Protein AF-A0A1R3GDC5-F1 (afdb_monomer_lite)

Sequence (227 aa):
MTPKPTPTNTLSTPSLVDPTSSLLVRHESLKRLISKAVPSPYRSVRDSEVPSEAALDDAFKTLYAFLSDTSLALKEKNLEPIYTAAHVWSFSPGITEDTAQFWHYFPQSFQDAISKLDRLSTALDQIEEQRGEFERCQKDIENENSKVFEVAIPTDEEFKVDSKISEVERKITDLQAELASLKAHRADLATKREQNTRERMDRLEVRTKELIARRPEIDEIDRQRQF

pLDDT: mean 81.12, std 17.43, range [34.75, 98.19]

Radius of gyration: 59.49 Å; chains: 1; bounding box: 125×60×158 Å

Organism: NCBI:txid93759

Secondary structure (DSSP, 8-state):
--PPPPP-----PPP---HHHHHHHHHHHHHHHHHTTPPS-----TTSPPPPHHHHHHHHHHHHHHHH-HHHHHHH---HHHHHHHHHHHT-TT--HHHHHHHHHHHHHHHHHHHHHHHHHHHHHHHHHHHHHHHHHHHHHHHHHHHHHHHHSPPHHHHHHHHHHHHHHHHHHHHHHHHHHHHHHHHHHHHHHHHHHHHHHHHHHHHHHHHHHHHHHHHHHHHHT--

Foldseek 3Di:
DDDDDDDDDDDDDDDDDDVVVVLVVLVVVLVVLLVVPDDDDDDPPLVDDQDDPVLLVQLCVQCVVCSVCVPVVVVVVDCPSNLSSLQNNLRHPPDDPSSSVCSPCVVVSVVVVVVVVVVVVVVVVVVVVVVVVVVVVVVVVVVVVVVCVVVPPDDPVNVVVVVVVVVVVVVVVVVVVVVVVVVVVVVVVVVVVVVVVVVVVVVVVVVVVVVVVCVVVVVVVVVVVVD

Structure (mmCIF, N/CA/C/O backbone):
data_AF-A0A1R3GDC5-F1
#
_entry.id   AF-A0A1R3GDC5-F1
#
loop_
_atom_site.group_PDB
_atom_site.id
_atom_site.type_symbol
_atom_site.label_atom_id
_atom_site.label_alt_id
_atom_site.label_comp_id
_atom_site.label_asym_id
_atom_site.label_entity_id
_atom_site.label_seq_id
_atom_site.pdbx_PDB_ins_code
_atom_site.Cartn_x
_atom_site.Cartn_y
_atom_site.Cartn_z
_atom_site.occupancy
_atom_site.B_iso_or_equiv
_atom_site.auth_seq_id
_atom_site.auth_comp_id
_atom_site.auth_asym_id
_atom_site.auth_atom_id
_atom_site.pdbx_PDB_model_num
ATOM 1 N N . MET A 1 1 ? 34.169 -46.292 4.414 1.00 42.34 1 MET A N 1
ATOM 2 C CA . MET A 1 1 ? 34.963 -45.090 4.083 1.00 42.34 1 MET A CA 1
ATOM 3 C C . MET A 1 1 ? 35.275 -45.131 2.598 1.00 42.34 1 MET A C 1
ATOM 5 O O . MET A 1 1 ? 36.108 -45.917 2.178 1.00 42.34 1 MET A O 1
ATOM 9 N N . THR A 1 2 ? 34.534 -44.371 1.803 1.00 41.94 2 THR A N 1
ATOM 10 C CA . THR A 1 2 ? 34.702 -44.248 0.347 1.00 41.94 2 THR A CA 1
ATOM 11 C C . THR A 1 2 ? 35.351 -42.893 0.049 1.00 41.94 2 THR A C 1
ATOM 13 O O . THR A 1 2 ? 34.843 -41.888 0.552 1.00 41.94 2 THR A O 1
ATOM 16 N N . PRO A 1 3 ? 36.458 -42.820 -0.712 1.00 51.31 3 PRO A N 1
ATOM 17 C CA . PRO A 1 3 ? 37.115 -41.550 -0.991 1.00 51.31 3 PRO A CA 1
ATOM 18 C C . PRO A 1 3 ? 36.326 -40.762 -2.045 1.00 51.31 3 PRO A C 1
ATOM 20 O O . PRO A 1 3 ? 35.936 -41.294 -3.083 1.00 51.31 3 PRO A O 1
ATOM 23 N N . LYS A 1 4 ? 36.073 -39.485 -1.750 1.00 43.59 4 LYS A N 1
ATOM 24 C CA . LYS A 1 4 ? 35.418 -38.519 -2.641 1.00 43.59 4 LYS A CA 1
ATOM 25 C C . LYS A 1 4 ? 36.472 -37.908 -3.584 1.00 43.59 4 LYS A C 1
ATOM 27 O O . LYS A 1 4 ? 37.557 -37.586 -3.102 1.00 43.59 4 LYS A O 1
ATOM 32 N N . PRO A 1 5 ? 36.195 -37.754 -4.892 1.00 49.41 5 PRO A N 1
ATOM 33 C CA . PRO A 1 5 ? 37.198 -37.341 -5.868 1.00 49.41 5 PRO A CA 1
ATOM 34 C C . PRO A 1 5 ? 37.455 -35.828 -5.835 1.00 49.41 5 PRO A C 1
ATOM 36 O O . PRO A 1 5 ? 36.536 -35.024 -5.669 1.00 49.41 5 PRO A O 1
ATOM 39 N N . THR A 1 6 ? 38.721 -35.463 -6.027 1.00 48.44 6 THR A N 1
ATOM 40 C CA . THR A 1 6 ? 39.223 -34.098 -6.235 1.00 48.44 6 THR A CA 1
ATOM 41 C C . THR A 1 6 ? 38.929 -33.644 -7.670 1.00 48.44 6 THR A C 1
ATOM 43 O O . THR A 1 6 ? 39.251 -34.395 -8.592 1.00 48.44 6 THR A O 1
ATOM 46 N N . PRO A 1 7 ? 38.384 -32.439 -7.917 1.00 50.38 7 PRO A N 1
ATOM 47 C CA . PRO A 1 7 ? 38.279 -31.918 -9.273 1.00 50.38 7 PRO A CA 1
ATOM 48 C C . PRO A 1 7 ? 39.579 -31.213 -9.686 1.00 50.38 7 PRO A C 1
ATOM 50 O O . PRO A 1 7 ? 40.005 -30.225 -9.088 1.00 50.38 7 PRO A O 1
ATOM 53 N N . THR A 1 8 ? 40.201 -31.746 -10.734 1.00 42.53 8 THR A N 1
ATOM 54 C CA . THR A 1 8 ? 41.306 -31.149 -11.488 1.00 42.53 8 THR A CA 1
ATOM 55 C C . THR A 1 8 ? 40.736 -30.094 -12.440 1.00 42.53 8 THR A C 1
ATOM 57 O O . THR A 1 8 ? 40.150 -30.445 -13.460 1.00 42.53 8 THR A O 1
ATOM 60 N N . ASN A 1 9 ? 40.891 -28.806 -12.129 1.00 39.34 9 ASN A N 1
ATOM 61 C CA . ASN A 1 9 ? 40.603 -27.737 -13.089 1.00 39.34 9 ASN A CA 1
ATOM 62 C C . ASN A 1 9 ? 41.867 -27.426 -13.890 1.00 39.34 9 ASN A C 1
ATOM 64 O O . ASN A 1 9 ? 42.736 -26.671 -13.455 1.00 39.34 9 ASN A O 1
ATOM 68 N N . THR A 1 10 ? 41.956 -28.036 -15.068 1.00 41.41 10 THR A N 1
ATOM 69 C CA . THR A 1 10 ? 42.945 -27.711 -16.093 1.00 41.41 10 THR A CA 1
ATOM 70 C C . THR A 1 10 ? 42.421 -26.560 -16.957 1.00 41.41 10 THR A C 1
ATOM 72 O O . THR A 1 10 ? 41.325 -26.621 -17.503 1.00 41.41 10 THR A O 1
ATOM 75 N N . LEU A 1 11 ? 43.241 -25.512 -17.022 1.00 44.22 11 LEU A N 1
ATOM 76 C CA . LEU A 1 11 ? 43.272 -24.343 -17.906 1.00 44.22 11 LEU A CA 1
ATOM 77 C C . LEU A 1 11 ? 42.410 -24.376 -19.192 1.00 44.22 11 LEU A C 1
ATOM 79 O O . LEU A 1 11 ? 42.492 -25.302 -19.995 1.00 44.22 11 LEU A O 1
ATOM 83 N N . SER A 1 12 ? 41.738 -23.262 -19.490 1.00 34.75 12 SER A N 1
ATOM 84 C CA . SER A 1 12 ? 41.502 -22.826 -20.873 1.00 34.75 12 SER A CA 1
ATOM 85 C C . SER A 1 12 ? 41.629 -21.308 -20.957 1.00 34.75 12 SER A C 1
ATOM 87 O O . SER A 1 12 ? 40.783 -20.555 -20.484 1.00 34.75 12 SER A O 1
ATOM 89 N N . THR A 1 13 ? 42.750 -20.876 -21.522 1.00 41.66 13 THR A N 1
ATOM 90 C CA . THR A 1 13 ? 43.035 -19.508 -21.956 1.00 41.66 13 THR A CA 1
ATOM 91 C C . THR A 1 13 ? 41.999 -19.095 -23.014 1.00 41.66 13 THR A C 1
ATOM 93 O O . THR A 1 13 ? 41.715 -19.906 -23.900 1.00 41.66 13 THR A O 1
ATOM 96 N N . PRO A 1 14 ? 41.429 -17.875 -22.983 1.00 40.16 14 PRO A N 1
ATOM 97 C CA . PRO A 1 14 ? 40.505 -17.458 -24.025 1.00 40.16 14 PRO A CA 1
ATOM 98 C C . PRO A 1 14 ? 41.256 -17.306 -25.352 1.00 40.16 14 PRO A C 1
ATOM 100 O O . PRO A 1 14 ? 42.256 -16.594 -25.445 1.00 40.16 14 PRO A O 1
ATOM 103 N N . SER A 1 15 ? 40.764 -18.021 -26.363 1.00 47.81 15 SER A N 1
ATOM 104 C CA . SER A 1 15 ? 41.183 -17.932 -27.759 1.00 47.81 15 SER A CA 1
ATOM 105 C C . SER A 1 15 ? 41.093 -16.485 -28.256 1.00 47.81 15 SER A C 1
ATOM 107 O O . SER A 1 15 ? 40.099 -15.792 -28.036 1.00 47.81 15 SER A O 1
ATOM 109 N N . LEU A 1 16 ? 42.165 -16.047 -28.919 1.00 44.97 16 LEU A N 1
ATOM 110 C CA . LEU A 1 16 ? 42.284 -14.774 -29.620 1.00 44.97 16 LEU A CA 1
ATOM 111 C C . LEU A 1 16 ? 41.217 -14.719 -30.727 1.00 44.97 16 LEU A C 1
ATOM 113 O O . LEU A 1 16 ? 41.351 -15.376 -31.757 1.00 44.97 16 LEU A O 1
ATOM 117 N N . VAL A 1 17 ? 40.131 -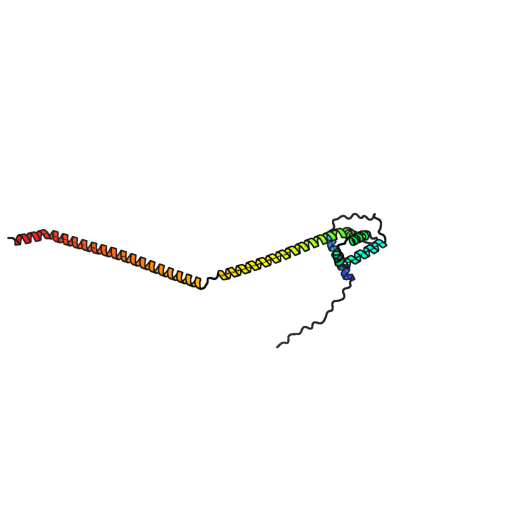13.991 -30.474 1.00 51.78 17 VAL A N 1
ATOM 118 C CA . VAL A 1 17 ? 39.035 -13.793 -31.429 1.00 51.78 17 VAL A CA 1
ATOM 119 C C . VAL A 1 17 ? 39.561 -12.991 -32.619 1.00 51.78 17 VAL A C 1
ATOM 121 O O . VAL A 1 17 ? 40.104 -11.904 -32.431 1.00 51.78 17 VAL A O 1
ATOM 124 N N . ASP A 1 18 ? 39.394 -13.522 -33.833 1.00 46.28 18 ASP A N 1
ATOM 125 C CA . ASP A 1 18 ? 39.720 -12.828 -35.082 1.00 46.28 18 ASP A CA 1
ATOM 126 C C . ASP A 1 18 ? 38.932 -11.500 -35.149 1.00 46.28 18 ASP A C 1
ATOM 128 O O . ASP A 1 18 ? 37.690 -11.520 -35.157 1.00 46.28 18 ASP A O 1
ATOM 132 N N . PRO A 1 19 ? 39.611 -10.336 -35.161 1.00 44.62 19 PRO A N 1
ATOM 133 C CA . PRO A 1 19 ? 38.964 -9.024 -35.131 1.00 44.62 19 PRO A CA 1
ATOM 134 C C . PRO A 1 19 ? 37.993 -8.812 -36.301 1.00 44.62 19 PRO A C 1
ATOM 136 O O . PRO A 1 19 ? 36.986 -8.117 -36.150 1.00 44.62 19 PRO A O 1
ATOM 139 N N . THR A 1 20 ? 38.221 -9.488 -37.429 1.00 46.69 20 THR A N 1
ATOM 140 C CA . THR A 1 20 ? 37.349 -9.443 -38.613 1.00 46.69 20 THR A CA 1
ATOM 141 C C . THR A 1 20 ? 35.962 -10.023 -38.329 1.00 46.69 20 THR A C 1
ATOM 143 O O . THR A 1 20 ? 34.939 -9.498 -38.775 1.00 46.69 20 THR A O 1
ATOM 146 N N . SER A 1 21 ? 35.910 -11.081 -37.517 1.00 45.81 21 SER A N 1
ATOM 147 C CA . SER A 1 21 ? 34.665 -11.764 -37.171 1.00 45.81 21 SER A CA 1
ATOM 148 C C . SER A 1 21 ? 33.821 -10.951 -36.181 1.00 45.81 21 SER A C 1
ATOM 150 O O . SER A 1 21 ? 32.595 -10.975 -36.254 1.00 45.81 21 SER A O 1
ATOM 152 N N . SER A 1 22 ? 34.462 -10.186 -35.290 1.00 52.03 22 SER A N 1
ATOM 153 C CA . SER A 1 22 ? 33.788 -9.259 -34.366 1.00 52.03 22 SER A CA 1
ATOM 154 C C . SER A 1 22 ? 33.157 -8.072 -35.108 1.00 52.03 22 SER A C 1
ATOM 156 O O . SER A 1 22 ? 32.019 -7.687 -34.828 1.00 52.03 22 SER A O 1
ATOM 158 N N . LEU A 1 23 ? 33.858 -7.533 -36.112 1.00 50.53 23 LEU A N 1
ATOM 159 C CA . LEU A 1 23 ? 33.374 -6.424 -36.940 1.00 50.53 23 LEU A CA 1
ATOM 160 C C . LEU A 1 23 ? 32.163 -6.815 -37.796 1.00 50.53 23 LEU A C 1
ATOM 162 O O . LEU A 1 23 ? 31.180 -6.074 -37.837 1.00 50.53 23 LEU A O 1
ATOM 166 N N . LEU A 1 24 ? 32.183 -8.004 -38.408 1.00 55.34 24 LEU A N 1
ATOM 167 C CA . LEU A 1 24 ? 31.042 -8.526 -39.169 1.00 55.34 24 LEU A CA 1
ATOM 168 C C . LEU A 1 24 ? 29.795 -8.706 -38.290 1.00 55.34 24 LEU A C 1
ATOM 170 O O . LEU A 1 24 ? 28.697 -8.321 -38.689 1.00 55.34 24 LEU A O 1
ATOM 174 N N . VAL A 1 25 ? 29.952 -9.216 -37.064 1.00 60.12 25 VAL A N 1
ATOM 175 C CA . VAL A 1 25 ? 28.834 -9.387 -36.116 1.00 60.12 25 VAL A CA 1
ATOM 176 C C . VAL A 1 25 ? 28.234 -8.040 -35.688 1.00 60.12 25 VAL A C 1
ATOM 178 O O . VAL A 1 25 ? 27.009 -7.910 -35.582 1.00 60.12 25 VAL A O 1
ATOM 181 N N . ARG A 1 26 ? 29.070 -7.016 -35.476 1.00 60.53 26 ARG A N 1
ATOM 182 C CA . ARG A 1 26 ? 28.615 -5.652 -35.148 1.00 60.53 26 ARG A CA 1
ATOM 183 C C . ARG A 1 26 ? 27.879 -4.997 -36.319 1.00 60.53 26 ARG A C 1
ATOM 185 O O . ARG A 1 26 ? 26.802 -4.438 -36.118 1.00 60.53 26 ARG A O 1
ATOM 192 N N . HIS A 1 27 ? 28.407 -5.136 -37.532 1.00 62.62 27 HIS A N 1
ATOM 193 C CA . HIS A 1 27 ? 27.784 -4.643 -38.761 1.00 62.62 27 HIS A CA 1
ATOM 194 C C . HIS A 1 27 ? 26.398 -5.264 -39.004 1.00 62.62 27 HIS A C 1
ATOM 196 O O . HIS A 1 27 ? 25.432 -4.551 -39.275 1.00 62.62 27 HIS A O 1
ATOM 202 N N . GLU A 1 28 ? 26.258 -6.579 -38.819 1.00 68.81 28 GLU A N 1
ATOM 203 C CA . GLU A 1 28 ? 24.965 -7.258 -38.969 1.00 68.81 28 GLU A CA 1
ATOM 204 C C . GLU A 1 28 ? 23.961 -6.886 -37.865 1.00 68.81 28 GLU A C 1
ATOM 206 O O . GLU A 1 28 ? 22.754 -6.805 -38.110 1.00 68.81 28 GLU A O 1
ATOM 211 N N . SER A 1 29 ? 24.439 -6.587 -36.654 1.00 68.50 29 SER A N 1
ATOM 212 C CA . SER A 1 29 ? 23.588 -6.093 -35.562 1.00 68.50 29 SER A CA 1
ATOM 213 C C . SER A 1 29 ? 23.035 -4.696 -35.861 1.00 68.50 29 SER A C 1
ATOM 215 O O . SER A 1 29 ? 21.846 -4.441 -35.657 1.00 68.50 29 SER A O 1
ATOM 217 N N . LEU A 1 30 ? 23.871 -3.816 -36.415 1.00 65.38 30 LEU A N 1
ATOM 218 C CA . LEU A 1 30 ? 23.491 -2.468 -36.837 1.00 65.38 30 LEU A CA 1
ATOM 219 C C . LEU A 1 30 ? 22.505 -2.498 -38.016 1.00 65.38 30 LEU A C 1
ATOM 221 O O . LEU A 1 30 ? 21.480 -1.817 -37.981 1.00 65.38 30 LEU A O 1
ATOM 225 N N . LYS A 1 31 ? 22.745 -3.363 -39.011 1.00 64.19 31 LYS A N 1
ATOM 226 C CA . LYS A 1 31 ? 21.796 -3.623 -40.104 1.00 64.19 31 LYS A CA 1
ATOM 227 C C . LYS A 1 31 ? 20.427 -4.062 -39.596 1.00 64.19 31 LYS A C 1
ATOM 229 O O . LYS A 1 31 ? 19.418 -3.514 -40.034 1.00 64.19 31 LYS A O 1
ATOM 234 N N . ARG A 1 32 ? 20.364 -5.002 -38.643 1.00 67.50 32 ARG A N 1
ATOM 235 C CA . ARG A 1 32 ? 19.083 -5.423 -38.042 1.00 67.50 32 ARG A CA 1
ATOM 236 C C . ARG A 1 32 ? 18.379 -4.280 -37.321 1.00 67.50 32 ARG A C 1
ATOM 238 O O . ARG A 1 32 ? 17.161 -4.165 -37.448 1.00 67.50 32 ARG A O 1
ATOM 245 N N . LEU A 1 33 ? 19.120 -3.449 -36.588 1.00 63.34 33 LEU A N 1
ATOM 246 C CA . LEU A 1 33 ? 18.566 -2.299 -35.870 1.00 63.34 33 LEU A CA 1
ATOM 247 C C . LEU A 1 33 ? 17.908 -1.299 -36.837 1.00 63.34 33 LEU A C 1
ATOM 249 O O . LEU A 1 33 ? 16.800 -0.833 -36.584 1.00 63.34 33 LEU A O 1
ATOM 253 N N . ILE A 1 34 ? 18.564 -1.040 -37.970 1.00 56.56 34 ILE A N 1
ATOM 254 C CA . ILE A 1 34 ? 18.147 -0.049 -38.971 1.00 56.56 34 ILE A CA 1
ATOM 255 C C . ILE A 1 34 ? 17.048 -0.590 -39.892 1.00 56.56 34 ILE A C 1
ATOM 257 O O . ILE A 1 34 ? 16.099 0.126 -40.192 1.00 56.56 34 ILE A O 1
ATOM 261 N N . SER A 1 35 ? 17.087 -1.875 -40.257 1.00 59.19 35 SER A N 1
ATOM 262 C CA . SER A 1 35 ? 16.056 -2.510 -41.099 1.00 59.19 35 SER A CA 1
ATOM 263 C C . SER A 1 35 ? 14.634 -2.431 -40.520 1.00 59.19 35 SER A C 1
ATOM 265 O O . SER A 1 35 ? 13.662 -2.490 -41.265 1.00 59.19 35 SER A O 1
ATOM 267 N N . LYS A 1 36 ? 14.494 -2.256 -39.197 1.00 58.44 36 LYS A N 1
ATOM 268 C CA . LYS A 1 36 ? 13.198 -2.076 -38.520 1.00 58.44 36 LYS A CA 1
ATOM 269 C C . LYS A 1 36 ? 12.668 -0.637 -38.555 1.00 58.44 36 LYS A C 1
ATOM 271 O O . LYS A 1 36 ? 11.537 -0.418 -38.129 1.00 58.44 36 LYS A O 1
ATOM 276 N N . ALA A 1 37 ? 13.473 0.329 -38.995 1.00 53.09 37 ALA A N 1
ATOM 277 C CA . ALA A 1 37 ? 13.175 1.758 -38.901 1.00 53.09 37 ALA A CA 1
ATOM 278 C C . ALA A 1 37 ? 12.834 2.427 -40.246 1.00 53.09 37 ALA A C 1
ATOM 280 O O . ALA A 1 37 ? 12.317 3.540 -40.234 1.00 53.09 37 ALA A O 1
ATOM 281 N N . VAL A 1 38 ? 13.084 1.782 -41.392 1.00 49.97 38 VAL A N 1
ATOM 282 C CA . VAL A 1 38 ? 12.975 2.438 -42.708 1.00 49.97 38 VAL A CA 1
ATOM 283 C C . VAL A 1 38 ? 11.571 2.283 -43.324 1.00 49.97 38 VAL A C 1
ATOM 285 O O . VAL A 1 38 ? 11.121 1.153 -43.527 1.00 49.97 38 VAL A O 1
ATOM 288 N N . PRO A 1 39 ? 10.880 3.380 -43.693 1.00 48.19 39 PRO A N 1
ATOM 289 C CA . PRO A 1 39 ? 9.709 3.345 -44.564 1.00 48.19 39 PRO A CA 1
ATOM 290 C C . PRO A 1 39 ? 10.119 3.301 -46.050 1.00 48.19 39 PRO A C 1
ATOM 292 O O . PRO A 1 39 ? 11.010 4.022 -46.489 1.00 48.19 39 PRO A O 1
ATOM 295 N N . SER A 1 40 ? 9.424 2.473 -46.830 1.00 43.72 40 SER A N 1
ATOM 296 C CA . SER A 1 40 ? 9.469 2.410 -48.305 1.00 43.72 40 SER A CA 1
ATOM 297 C C . SER A 1 40 ? 8.685 3.577 -48.953 1.00 43.72 40 SER A C 1
ATOM 299 O O . SER A 1 40 ? 7.737 4.047 -48.316 1.00 43.72 40 SER A O 1
ATOM 301 N N . PRO A 1 41 ? 8.980 4.024 -50.202 1.00 54.53 41 PRO A N 1
ATOM 302 C CA . PRO A 1 41 ? 9.937 3.469 -51.165 1.00 54.53 41 PRO A CA 1
ATOM 303 C C . PRO A 1 41 ? 11.125 4.391 -51.486 1.00 54.53 41 PRO A C 1
ATOM 305 O O . PRO A 1 41 ? 10.981 5.595 -51.706 1.00 54.53 41 PRO A O 1
ATOM 308 N N . TYR A 1 42 ? 12.299 3.773 -51.614 1.00 51.22 42 TYR A N 1
ATOM 309 C CA . TYR A 1 42 ? 13.501 4.368 -52.189 1.00 51.22 42 TYR A CA 1
ATOM 310 C C . TYR A 1 42 ? 13.286 4.628 -53.686 1.00 51.22 42 TYR A C 1
ATOM 312 O O . TYR A 1 42 ? 12.959 3.717 -54.448 1.00 51.22 42 TYR A O 1
ATOM 320 N N . ARG A 1 43 ? 13.466 5.875 -54.125 1.00 51.16 43 ARG A N 1
ATOM 321 C CA . ARG A 1 43 ? 13.577 6.203 -55.549 1.00 51.16 43 ARG A CA 1
ATOM 322 C C . ARG A 1 43 ? 15.061 6.134 -55.877 1.00 51.16 43 ARG A C 1
ATOM 324 O O . ARG A 1 43 ? 15.828 6.883 -55.286 1.00 51.16 43 ARG A O 1
ATOM 331 N N . SER A 1 44 ? 15.459 5.230 -56.769 1.00 53.78 44 SER A N 1
ATOM 332 C CA . SER A 1 44 ? 16.844 5.113 -57.236 1.00 53.78 44 SER A CA 1
ATOM 333 C C . SER A 1 44 ? 17.279 6.429 -57.889 1.00 53.78 44 SER A C 1
ATOM 335 O O . SER A 1 44 ? 17.038 6.661 -59.070 1.00 53.78 44 SER A O 1
ATOM 337 N N . VAL A 1 45 ? 17.867 7.335 -57.104 1.00 54.72 45 VAL A N 1
ATOM 338 C CA . VAL A 1 45 ? 18.522 8.551 -57.596 1.00 54.72 45 VAL A CA 1
ATOM 339 C C . VAL A 1 45 ? 19.939 8.153 -58.001 1.00 54.72 45 VAL A C 1
ATOM 341 O O . VAL A 1 45 ? 20.915 8.521 -57.359 1.00 54.72 45 VAL A O 1
ATOM 344 N N . ARG A 1 46 ? 20.063 7.333 -59.050 1.00 54.94 46 ARG A N 1
ATOM 345 C CA . ARG A 1 46 ? 21.355 7.061 -59.707 1.00 54.94 46 ARG A CA 1
ATOM 346 C C . ARG A 1 46 ? 21.646 8.038 -60.855 1.00 54.94 46 ARG A C 1
ATOM 348 O O . ARG A 1 46 ? 22.443 7.725 -61.729 1.00 54.94 46 ARG A O 1
ATOM 355 N N . ASP A 1 47 ? 21.035 9.221 -60.815 1.00 49.00 47 ASP A N 1
ATOM 356 C CA . ASP A 1 47 ? 21.284 10.318 -61.762 1.00 49.00 47 ASP A CA 1
ATOM 357 C C . ASP A 1 47 ? 22.206 11.412 -61.179 1.00 49.00 47 ASP A C 1
ATOM 359 O O . ASP A 1 47 ? 22.449 12.427 -61.829 1.00 49.00 47 ASP A O 1
ATOM 363 N N . SER A 1 48 ? 22.725 11.228 -59.957 1.00 60.03 48 SER A N 1
ATOM 364 C CA . SER A 1 48 ? 23.661 12.166 -59.322 1.00 60.03 48 SER A CA 1
ATOM 365 C C . SER A 1 48 ? 25.122 11.856 -59.653 1.00 60.03 48 SER A C 1
ATOM 367 O O . SER A 1 48 ? 25.507 10.706 -59.863 1.00 60.03 48 SER A O 1
ATOM 369 N N . GLU A 1 49 ? 25.926 12.918 -59.670 1.00 63.06 49 GLU A N 1
ATOM 370 C CA . GLU A 1 49 ? 27.366 12.929 -59.931 1.00 63.06 49 GLU A CA 1
ATOM 371 C C . GLU A 1 49 ? 28.098 11.887 -59.066 1.00 63.06 49 GLU A C 1
ATOM 373 O O . GLU A 1 49 ? 27.985 11.881 -57.839 1.00 63.06 49 GLU A O 1
ATOM 378 N N . VAL A 1 50 ? 28.812 10.963 -59.717 1.00 74.94 50 VAL A N 1
ATOM 379 C CA . VAL A 1 50 ? 29.548 9.890 -59.034 1.00 74.94 50 VAL A CA 1
ATOM 380 C C . VAL A 1 50 ? 30.632 10.524 -58.151 1.00 74.94 50 VAL A C 1
ATOM 382 O O . VAL A 1 50 ? 31.439 11.298 -58.675 1.00 74.94 50 VAL A O 1
ATOM 385 N N . PRO A 1 51 ? 30.690 10.212 -56.841 1.00 82.81 51 PRO A N 1
ATOM 386 C CA . PRO A 1 51 ? 31.714 10.759 -55.958 1.00 82.81 51 PRO A CA 1
ATOM 387 C C . PRO A 1 51 ? 33.130 10.441 -56.449 1.00 82.81 51 PRO A C 1
ATOM 389 O O . PRO A 1 51 ? 33.384 9.366 -56.995 1.00 82.81 51 PRO A O 1
ATOM 392 N N . SER A 1 52 ? 34.069 11.363 -56.229 1.00 87.25 52 SER A N 1
ATOM 393 C CA . SER A 1 52 ? 35.474 11.136 -56.576 1.00 87.25 52 SER A CA 1
ATOM 394 C C . SER A 1 52 ? 36.080 10.004 -55.739 1.00 87.25 52 SER A C 1
ATOM 396 O O . SER A 1 52 ? 35.683 9.770 -54.597 1.00 87.25 52 SER A O 1
ATOM 398 N N . GLU A 1 53 ? 37.090 9.325 -56.284 1.00 85.38 53 GLU A N 1
ATOM 399 C CA . GLU A 1 53 ? 37.792 8.234 -55.590 1.00 85.38 53 GLU A CA 1
ATOM 400 C C . GLU A 1 53 ? 38.375 8.686 -54.240 1.00 85.38 53 GLU A C 1
ATOM 402 O O . GLU A 1 53 ? 38.273 7.971 -53.247 1.00 85.38 53 GLU A O 1
ATOM 407 N N . ALA A 1 54 ? 38.890 9.919 -54.171 1.00 87.81 54 ALA A N 1
ATOM 408 C CA . ALA A 1 54 ? 39.384 10.510 -52.930 1.00 87.81 54 ALA A CA 1
ATOM 409 C C . ALA A 1 54 ? 38.273 10.727 -51.884 1.00 87.81 54 ALA A C 1
ATOM 411 O O . ALA A 1 54 ? 38.500 10.492 -50.701 1.00 87.81 54 ALA A O 1
ATOM 412 N N . ALA A 1 55 ? 37.072 11.144 -52.306 1.00 86.56 55 ALA A N 1
ATOM 413 C CA . ALA A 1 55 ? 35.934 11.319 -51.402 1.00 86.56 55 ALA A CA 1
ATOM 414 C C . ALA A 1 55 ? 35.405 9.974 -50.881 1.00 86.56 55 ALA A C 1
ATOM 416 O O . ALA A 1 55 ? 34.970 9.884 -49.735 1.00 86.56 55 ALA A O 1
ATOM 417 N N . LEU A 1 56 ? 35.464 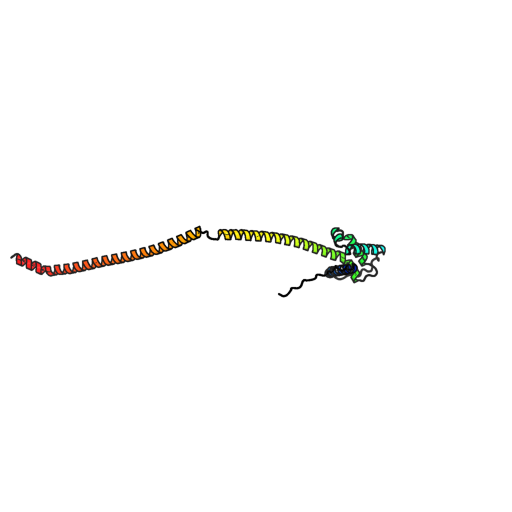8.922 -51.704 1.00 87.19 56 LEU A N 1
ATOM 418 C CA . LEU A 1 56 ? 35.102 7.567 -51.291 1.00 87.19 56 LEU A CA 1
ATOM 419 C C . LEU A 1 56 ? 36.109 6.983 -50.297 1.00 87.19 56 LEU A C 1
ATOM 421 O O . LEU A 1 56 ? 35.687 6.382 -49.312 1.00 87.19 56 LEU A O 1
ATOM 425 N N . ASP A 1 57 ? 37.412 7.171 -50.520 1.00 86.69 57 ASP A N 1
ATOM 426 C CA . ASP A 1 57 ? 38.456 6.728 -49.586 1.00 86.69 57 ASP A CA 1
ATOM 427 C C . ASP A 1 57 ? 38.347 7.443 -48.227 1.00 86.69 57 ASP A C 1
ATOM 429 O O . ASP A 1 57 ? 38.422 6.799 -47.178 1.00 86.69 57 ASP A O 1
ATOM 433 N N . ASP A 1 58 ? 38.088 8.754 -48.232 1.00 90.12 58 ASP A N 1
ATOM 434 C CA . ASP A 1 58 ? 37.856 9.524 -47.006 1.00 90.12 58 ASP A CA 1
ATOM 435 C C . ASP A 1 58 ? 36.588 9.052 -46.275 1.00 90.12 58 ASP A C 1
ATOM 437 O O . ASP A 1 58 ? 36.645 8.682 -45.100 1.00 90.12 58 ASP A O 1
ATOM 441 N N . ALA A 1 59 ? 35.466 8.924 -46.994 1.00 89.69 59 ALA A N 1
ATOM 442 C CA . ALA A 1 59 ? 34.215 8.417 -46.434 1.00 89.69 59 ALA A CA 1
ATOM 443 C C . ALA A 1 59 ? 34.373 7.006 -45.847 1.00 89.69 59 ALA A C 1
ATOM 445 O O . ALA A 1 59 ? 33.877 6.724 -44.753 1.00 89.69 59 ALA A O 1
ATOM 446 N N . PHE A 1 60 ? 35.101 6.121 -46.534 1.00 87.19 60 PHE A N 1
ATOM 447 C CA . PHE A 1 60 ? 35.393 4.782 -46.037 1.00 87.19 60 PHE A CA 1
ATOM 448 C C . PHE A 1 60 ? 36.179 4.828 -44.728 1.00 87.19 60 PHE A C 1
ATOM 450 O O . PHE A 1 60 ? 35.803 4.152 -43.772 1.00 87.19 60 PHE A O 1
ATOM 457 N N . LYS A 1 61 ? 37.238 5.642 -44.652 1.00 89.00 61 LYS A N 1
ATOM 458 C CA . LYS A 1 61 ? 38.046 5.802 -43.433 1.00 89.00 61 LYS A CA 1
ATOM 459 C C . LYS A 1 61 ? 37.216 6.336 -42.272 1.00 89.00 61 LYS A C 1
ATOM 461 O O . LYS A 1 61 ? 37.318 5.799 -41.168 1.00 89.00 61 LYS A O 1
ATOM 466 N N . THR A 1 62 ? 36.364 7.332 -42.512 1.00 89.38 62 THR A N 1
ATOM 467 C CA . THR A 1 62 ? 35.468 7.897 -41.493 1.00 89.38 62 THR A CA 1
ATOM 468 C C . THR A 1 62 ? 34.468 6.861 -40.983 1.00 89.38 62 THR A C 1
ATOM 470 O O . THR A 1 62 ? 34.335 6.678 -39.771 1.00 89.38 62 THR A O 1
ATOM 473 N N . LEU A 1 63 ? 33.799 6.133 -41.883 1.00 89.31 63 LEU A N 1
ATOM 474 C CA . LEU A 1 63 ? 32.856 5.078 -41.502 1.00 89.31 63 LEU A CA 1
ATOM 475 C C . LEU A 1 63 ? 33.561 3.919 -40.793 1.00 89.31 63 LEU A C 1
ATOM 477 O O . LEU A 1 63 ? 33.053 3.403 -39.800 1.00 89.31 63 LEU A O 1
ATOM 481 N N . TYR A 1 64 ? 34.748 3.529 -41.256 1.00 86.44 64 TYR A N 1
ATOM 482 C CA . TYR A 1 64 ? 35.543 2.472 -40.641 1.00 86.44 64 TYR A CA 1
ATOM 483 C C . TYR A 1 64 ? 35.979 2.844 -39.220 1.00 86.44 64 TYR A C 1
ATOM 485 O O . TYR A 1 64 ? 35.837 2.032 -38.304 1.00 86.44 64 TYR A O 1
ATOM 493 N N . ALA A 1 65 ? 36.457 4.073 -39.010 1.00 87.19 65 ALA A N 1
ATOM 494 C CA . ALA A 1 65 ? 36.813 4.575 -37.685 1.00 87.19 65 ALA A CA 1
ATOM 495 C C . ALA A 1 65 ? 35.599 4.569 -36.741 1.00 87.19 65 ALA A C 1
ATOM 497 O O . ALA A 1 65 ? 35.682 4.058 -35.623 1.00 87.19 65 ALA A O 1
ATOM 498 N N . PHE A 1 66 ? 34.446 5.038 -37.224 1.00 86.25 66 PHE A N 1
ATOM 499 C CA . PHE A 1 66 ? 33.192 5.037 -36.473 1.00 86.25 66 PHE A CA 1
ATOM 500 C C . PHE A 1 66 ? 32.702 3.630 -36.095 1.00 86.25 66 PHE A C 1
ATOM 502 O O . PHE A 1 66 ? 32.277 3.392 -34.963 1.00 86.25 66 PHE A O 1
ATOM 509 N N . LEU A 1 67 ? 32.754 2.675 -37.025 1.00 85.44 67 LEU A N 1
ATOM 510 C CA . LEU A 1 67 ? 32.341 1.294 -36.761 1.00 85.44 67 LEU A CA 1
ATOM 511 C C . LEU A 1 67 ? 33.332 0.554 -35.850 1.00 85.44 67 LEU A C 1
ATOM 513 O O . LEU A 1 67 ? 32.940 -0.369 -35.130 1.00 85.44 67 LEU A O 1
ATOM 517 N N . SER A 1 68 ? 34.602 0.960 -35.865 1.00 84.88 68 SER A N 1
ATOM 518 C CA . SER A 1 68 ? 35.645 0.392 -35.008 1.00 84.88 68 SER A CA 1
ATOM 519 C C . SER A 1 68 ? 35.488 0.836 -33.552 1.00 84.88 68 SER A C 1
ATOM 521 O O . SER A 1 68 ? 35.589 -0.002 -32.651 1.00 84.88 68 SER A O 1
ATOM 523 N N . ASP A 1 69 ? 35.172 2.114 -33.314 1.00 82.56 69 ASP A N 1
ATOM 524 C CA . ASP A 1 69 ? 34.905 2.650 -31.975 1.00 82.56 69 ASP A CA 1
ATOM 525 C C . ASP A 1 69 ? 33.708 3.611 -31.950 1.00 82.56 69 ASP A C 1
ATOM 527 O O . ASP A 1 69 ? 33.812 4.832 -31.818 1.00 82.56 69 ASP A O 1
ATOM 531 N N . THR A 1 70 ? 32.520 3.016 -32.019 1.00 78.94 70 THR A N 1
ATOM 532 C CA . THR A 1 70 ? 31.247 3.744 -31.966 1.00 78.94 70 THR A CA 1
ATOM 533 C C . THR A 1 70 ? 31.061 4.478 -30.635 1.00 78.94 70 THR A C 1
ATOM 535 O O . THR A 1 70 ? 30.372 5.493 -30.572 1.00 78.94 70 THR A O 1
ATOM 538 N N . SER A 1 71 ? 31.689 3.991 -29.560 1.00 73.38 71 SER A N 1
ATOM 539 C CA . SER A 1 71 ? 31.555 4.571 -28.223 1.00 73.38 71 SER A CA 1
ATOM 540 C C . SER A 1 71 ? 32.267 5.917 -28.100 1.00 73.38 71 SER A C 1
ATOM 542 O O . SER A 1 71 ? 31.752 6.824 -27.446 1.00 73.38 71 SER A O 1
ATOM 544 N N . LEU A 1 72 ? 33.423 6.061 -28.751 1.00 72.50 72 LEU A N 1
ATOM 545 C CA . LEU A 1 72 ? 34.176 7.309 -28.803 1.00 72.50 72 LEU A CA 1
ATOM 546 C C . LEU A 1 72 ? 33.430 8.363 -29.630 1.00 72.50 72 LEU A C 1
ATOM 548 O O . LEU A 1 72 ? 33.210 9.473 -29.152 1.00 72.50 72 LEU A O 1
ATOM 552 N N . ALA A 1 73 ? 32.935 7.982 -30.809 1.00 67.94 73 ALA A N 1
ATOM 553 C CA . ALA A 1 73 ? 32.183 8.882 -31.682 1.00 67.94 73 ALA A CA 1
ATOM 554 C C . ALA A 1 73 ? 30.883 9.402 -31.038 1.00 67.94 73 ALA A C 1
ATOM 556 O O . ALA A 1 73 ? 30.531 10.573 -31.175 1.00 67.94 73 ALA A O 1
ATOM 557 N N . LEU A 1 74 ? 30.182 8.553 -30.276 1.00 72.69 74 LEU A N 1
ATOM 558 C CA . LEU A 1 74 ? 28.995 8.966 -29.521 1.00 72.69 74 LEU A CA 1
ATOM 559 C C . LEU A 1 74 ? 29.332 9.924 -28.364 1.00 72.69 74 LEU A C 1
ATOM 561 O O . LEU A 1 74 ? 28.527 10.800 -28.047 1.00 72.69 74 LEU A O 1
ATOM 565 N N . LYS A 1 75 ? 30.521 9.808 -27.753 1.00 73.69 75 LYS A N 1
ATOM 566 C CA . LYS A 1 75 ? 30.991 10.735 -26.705 1.00 73.69 75 LYS A CA 1
ATOM 567 C C . LYS A 1 75 ? 31.346 12.114 -27.252 1.00 73.69 75 LYS A C 1
ATOM 569 O O . LYS A 1 75 ? 31.100 13.107 -26.573 1.00 73.69 75 LYS A O 1
ATOM 574 N N . GLU A 1 76 ? 31.900 12.180 -28.460 1.00 73.56 76 GLU A N 1
ATOM 575 C CA . GLU A 1 76 ? 32.275 13.437 -29.122 1.00 73.56 76 GLU A CA 1
ATOM 576 C C . GLU A 1 76 ? 31.059 14.265 -29.572 1.00 73.56 76 GLU A C 1
ATOM 578 O O . GLU A 1 76 ? 31.201 15.455 -29.852 1.00 73.56 76 GLU A O 1
ATOM 583 N N . LYS A 1 77 ? 29.856 13.664 -29.602 1.00 72.88 77 LYS A N 1
ATOM 584 C CA . LYS A 1 77 ? 28.565 14.287 -29.967 1.00 72.88 77 LYS A CA 1
ATOM 585 C C . LYS A 1 77 ? 28.518 14.941 -31.354 1.00 72.88 77 LYS A C 1
ATOM 587 O O . LYS A 1 77 ? 27.514 15.563 -31.695 1.00 72.88 77 LYS A O 1
ATOM 592 N N . ASN A 1 78 ? 29.558 14.783 -32.168 1.00 80.81 78 ASN A N 1
ATOM 593 C CA . ASN A 1 78 ? 29.612 15.293 -33.528 1.00 80.81 78 ASN A CA 1
ATOM 594 C C . ASN A 1 78 ? 29.467 14.142 -34.530 1.00 80.81 78 ASN A C 1
ATOM 596 O O . ASN A 1 78 ? 30.443 13.486 -34.886 1.00 80.81 78 ASN A O 1
ATOM 600 N N . LEU A 1 79 ? 28.233 13.895 -34.975 1.00 85.94 79 LEU A N 1
ATOM 601 C CA . LEU A 1 79 ? 27.919 12.829 -35.934 1.00 85.94 79 LEU A CA 1
ATOM 602 C C . LEU A 1 79 ? 27.892 13.311 -37.394 1.00 85.94 79 LEU A C 1
ATOM 604 O O . LEU A 1 79 ? 27.793 12.487 -38.301 1.00 85.94 79 LEU A O 1
ATOM 608 N N . GLU A 1 80 ? 28.045 14.616 -37.637 1.00 88.38 80 GLU A N 1
ATOM 609 C CA . GLU A 1 80 ? 28.026 15.206 -38.985 1.00 88.38 80 GLU A CA 1
ATOM 610 C C . GLU A 1 80 ? 29.047 14.587 -39.957 1.00 88.38 80 GLU A C 1
ATOM 612 O O . GLU A 1 80 ? 28.668 14.265 -41.089 1.00 88.38 80 GLU A O 1
ATOM 617 N N . PRO A 1 81 ? 30.310 14.316 -39.558 1.00 89.25 81 PRO A N 1
ATOM 618 C CA . PRO A 1 81 ? 31.269 13.660 -40.448 1.00 89.25 81 PRO A CA 1
ATOM 619 C C . PRO A 1 81 ? 30.821 12.252 -40.856 1.00 89.25 81 PRO A C 1
ATOM 621 O O . PRO A 1 81 ? 31.021 11.835 -41.993 1.00 89.25 81 PRO A O 1
ATOM 624 N N . ILE A 1 82 ? 30.163 11.528 -39.947 1.00 90.00 82 ILE A N 1
ATOM 625 C CA . ILE A 1 82 ? 29.682 10.161 -40.178 1.00 90.00 82 ILE A CA 1
ATOM 626 C C . ILE A 1 82 ? 28.473 10.182 -41.111 1.00 90.00 82 ILE A C 1
ATOM 628 O O . ILE A 1 82 ? 28.372 9.348 -42.007 1.00 90.00 82 ILE A O 1
ATOM 632 N N . TYR A 1 83 ? 27.571 11.149 -40.938 1.00 90.81 83 TYR A N 1
ATOM 633 C CA . TYR A 1 83 ? 26.410 11.319 -41.810 1.00 90.81 83 TYR A CA 1
ATOM 634 C C . TYR A 1 83 ? 26.814 11.739 -43.219 1.00 90.81 83 TYR A C 1
ATOM 636 O O . TYR A 1 83 ? 26.305 11.186 -44.195 1.00 90.81 83 TYR A O 1
ATOM 644 N N . THR A 1 84 ? 27.790 12.639 -43.325 1.00 90.38 84 THR A N 1
ATOM 645 C CA . THR A 1 84 ? 28.373 13.050 -44.605 1.00 90.38 84 THR A CA 1
ATOM 646 C C . THR A 1 84 ? 29.040 11.865 -45.302 1.00 90.38 84 THR A C 1
ATOM 648 O O . THR A 1 84 ? 28.766 11.602 -46.472 1.00 90.38 84 THR A O 1
ATOM 651 N N . ALA A 1 85 ? 29.846 11.087 -44.575 1.00 90.81 85 ALA A N 1
ATOM 652 C CA . ALA A 1 85 ? 30.497 9.897 -45.108 1.00 90.81 85 ALA A CA 1
ATOM 653 C C . ALA A 1 85 ? 29.490 8.813 -45.533 1.00 90.81 85 ALA A C 1
ATOM 655 O O . ALA A 1 85 ? 29.634 8.233 -46.607 1.00 90.81 85 ALA A O 1
ATOM 656 N N . ALA A 1 86 ? 28.432 8.576 -44.751 1.00 90.62 86 ALA A N 1
ATOM 657 C CA . ALA A 1 86 ? 27.352 7.651 -45.103 1.00 90.62 86 ALA A CA 1
ATOM 658 C C . ALA A 1 86 ? 26.624 8.089 -46.383 1.00 90.62 86 ALA A C 1
ATOM 660 O O . ALA A 1 86 ? 26.361 7.268 -47.264 1.00 90.62 86 ALA A O 1
ATOM 661 N N . HIS A 1 87 ? 26.354 9.388 -46.526 1.00 89.88 87 HIS A N 1
ATOM 662 C CA . HIS A 1 87 ? 25.738 9.936 -47.728 1.00 89.88 87 HIS A CA 1
ATOM 663 C C . HIS A 1 87 ? 26.627 9.740 -48.962 1.00 89.88 87 HIS A C 1
ATOM 665 O O . HIS A 1 87 ? 26.161 9.194 -49.961 1.00 89.88 87 HIS A O 1
ATOM 671 N N . VAL A 1 88 ? 27.914 10.093 -48.880 1.00 89.00 88 VAL A N 1
ATOM 672 C CA . VAL A 1 88 ? 28.892 9.878 -49.963 1.00 89.00 88 VAL A CA 1
ATOM 673 C C . VAL A 1 88 ? 28.990 8.395 -50.325 1.00 89.00 88 VAL A C 1
ATOM 675 O O . VAL A 1 88 ? 28.928 8.029 -51.499 1.00 89.00 88 VAL A O 1
ATOM 678 N N . TRP A 1 89 ? 29.064 7.523 -49.320 1.00 87.62 89 TRP A N 1
ATOM 679 C CA . TRP A 1 89 ? 29.174 6.083 -49.523 1.00 87.62 89 TRP A CA 1
ATOM 680 C C . TRP A 1 89 ? 27.914 5.469 -50.147 1.00 87.62 89 TRP A C 1
ATOM 682 O O . TRP A 1 89 ? 28.017 4.496 -50.891 1.00 87.62 89 TRP A O 1
ATOM 692 N N . SER A 1 90 ? 26.732 6.060 -49.930 1.00 88.44 90 SER A N 1
ATOM 693 C CA . SER A 1 90 ? 25.481 5.604 -50.554 1.00 88.44 90 SER A CA 1
ATOM 694 C C . SER A 1 90 ? 25.480 5.705 -52.088 1.00 88.44 90 SER A C 1
ATOM 696 O O . SER A 1 90 ? 24.750 4.964 -52.743 1.00 88.44 90 SER A O 1
ATOM 698 N N . PHE A 1 91 ? 26.344 6.545 -52.668 1.00 85.88 91 PHE A N 1
ATOM 699 C CA . PHE A 1 91 ? 26.525 6.684 -54.118 1.00 85.88 91 PHE A CA 1
ATOM 700 C C . PHE A 1 91 ? 27.754 5.936 -54.661 1.00 85.88 91 PHE A C 1
ATOM 702 O O . PHE A 1 91 ? 28.109 6.107 -55.828 1.00 85.88 91 PHE A O 1
ATOM 709 N N . SER A 1 92 ? 28.419 5.113 -53.842 1.00 83.62 92 SER A N 1
ATOM 710 C CA . SER A 1 92 ? 29.651 4.425 -54.237 1.00 83.62 92 SER A CA 1
ATOM 711 C C . SER A 1 92 ? 29.442 3.510 -55.460 1.00 83.62 92 SER A C 1
ATOM 713 O O . SER A 1 92 ? 28.524 2.679 -55.477 1.00 83.62 92 SER A O 1
ATOM 715 N N . PRO A 1 93 ? 30.277 3.617 -56.510 1.00 76.62 93 PRO A N 1
ATOM 716 C CA . PRO A 1 93 ? 30.217 2.702 -57.637 1.00 76.62 93 PRO A CA 1
ATOM 717 C C . PRO A 1 93 ? 30.680 1.308 -57.187 1.00 76.62 93 PRO A C 1
ATOM 719 O O . PRO A 1 93 ? 31.790 1.129 -56.698 1.00 76.62 93 PRO A O 1
ATOM 722 N N . GLY A 1 94 ? 29.824 0.298 -57.362 1.00 77.56 94 GLY A N 1
ATOM 723 C CA . GLY A 1 94 ? 30.152 -1.102 -57.053 1.00 77.56 94 GLY A CA 1
ATOM 724 C C . GLY A 1 94 ? 29.490 -1.683 -55.801 1.00 77.56 94 GLY A C 1
ATOM 725 O O . GLY A 1 94 ? 29.638 -2.879 -55.556 1.00 77.56 94 GLY A O 1
ATOM 726 N N . ILE A 1 95 ? 28.711 -0.900 -55.046 1.00 81.12 95 ILE A N 1
ATOM 727 C CA . ILE A 1 95 ? 27.876 -1.435 -53.958 1.00 81.12 95 ILE A CA 1
ATOM 728 C C . ILE A 1 95 ? 26.485 -1.854 -54.462 1.00 81.12 95 ILE A C 1
ATOM 730 O O . ILE A 1 95 ? 25.957 -1.314 -55.443 1.00 81.12 95 ILE A O 1
ATOM 734 N N . THR A 1 96 ? 25.881 -2.833 -53.781 1.00 85.50 96 THR A N 1
ATOM 735 C CA . THR A 1 96 ? 24.507 -3.270 -54.066 1.00 85.50 96 THR A CA 1
ATOM 736 C C . THR A 1 96 ? 23.497 -2.184 -53.705 1.00 85.50 96 THR A C 1
ATOM 738 O O . THR A 1 96 ? 23.766 -1.322 -52.868 1.00 85.50 96 THR A O 1
ATOM 741 N N . GLU A 1 97 ? 22.311 -2.243 -54.310 1.00 82.75 97 GLU A N 1
ATOM 742 C CA . GLU A 1 97 ? 21.225 -1.302 -54.018 1.00 82.75 97 GLU A CA 1
ATOM 743 C C . GLU A 1 97 ? 20.827 -1.318 -52.536 1.00 82.75 97 GLU A C 1
ATOM 745 O O . GLU A 1 97 ? 20.745 -0.258 -51.925 1.00 82.75 97 GLU A O 1
ATOM 750 N N . ASP A 1 98 ? 20.715 -2.496 -51.919 1.00 81.12 98 ASP A N 1
ATOM 751 C CA . ASP A 1 98 ? 20.436 -2.623 -50.481 1.00 81.12 98 ASP A CA 1
ATOM 752 C C . ASP A 1 98 ? 21.490 -1.919 -49.612 1.00 81.12 98 ASP A C 1
ATOM 754 O O . ASP A 1 98 ? 21.170 -1.298 -48.598 1.00 81.12 98 ASP A O 1
ATOM 758 N N . THR A 1 99 ? 22.765 -1.992 -50.014 1.00 82.56 99 THR A N 1
ATOM 759 C CA . THR A 1 99 ? 23.861 -1.326 -49.299 1.00 82.56 99 THR A CA 1
ATOM 760 C C . THR A 1 99 ? 23.762 0.189 -49.458 1.00 82.56 99 THR A C 1
ATOM 762 O O . THR A 1 99 ? 23.908 0.917 -48.479 1.00 82.56 99 THR A O 1
ATOM 765 N N . ALA A 1 100 ? 23.464 0.670 -50.666 1.00 83.94 100 ALA A N 1
ATOM 766 C CA . ALA A 1 100 ? 23.245 2.089 -50.929 1.00 83.94 100 ALA A CA 1
ATOM 767 C C . ALA A 1 100 ? 22.063 2.642 -50.114 1.00 83.94 100 ALA A C 1
ATOM 769 O O . ALA A 1 100 ? 22.193 3.669 -49.448 1.00 83.94 100 ALA A O 1
ATOM 770 N N . GLN A 1 101 ? 20.937 1.924 -50.097 1.00 85.94 101 GLN A N 1
ATOM 771 C CA . GLN A 1 101 ? 19.752 2.279 -49.315 1.00 85.94 101 GLN A CA 1
ATOM 772 C C . GLN A 1 101 ? 20.050 2.338 -47.818 1.00 85.94 101 GLN A C 1
ATOM 774 O O . GLN A 1 101 ? 19.671 3.300 -47.150 1.00 85.94 101 GLN A O 1
ATOM 779 N N . PHE A 1 102 ? 20.757 1.336 -47.292 1.00 86.88 102 PHE A N 1
ATOM 780 C CA . PHE A 1 102 ? 21.157 1.309 -45.890 1.00 86.88 102 PHE A CA 1
ATOM 781 C C . PHE A 1 102 ? 21.921 2.578 -45.499 1.00 86.88 102 PHE A C 1
ATOM 783 O O . PHE A 1 102 ? 21.537 3.245 -44.541 1.00 86.88 102 PHE A O 1
ATOM 790 N N . TRP A 1 103 ? 22.961 2.940 -46.255 1.00 88.25 103 TRP A N 1
ATOM 791 C CA . TRP A 1 103 ? 23.782 4.112 -45.945 1.00 88.25 103 TRP A CA 1
ATOM 792 C C . TRP A 1 103 ? 23.048 5.435 -46.159 1.00 88.25 103 TRP A C 1
ATOM 794 O O . TRP A 1 103 ? 23.268 6.379 -45.406 1.00 88.25 103 TRP A O 1
ATOM 804 N N . HIS A 1 104 ? 22.117 5.486 -47.113 1.00 87.06 104 HIS A N 1
ATOM 805 C CA . HIS A 1 104 ? 21.261 6.649 -47.325 1.00 87.06 104 HIS A CA 1
ATOM 806 C C . HIS A 1 104 ? 20.354 6.939 -46.115 1.00 87.06 104 HIS A C 1
ATOM 808 O O . HIS A 1 104 ? 20.249 8.083 -45.681 1.00 87.06 104 HIS A O 1
ATOM 814 N N . TYR A 1 105 ? 19.725 5.907 -45.539 1.00 87.62 105 TYR A N 1
ATOM 815 C CA . TYR A 1 105 ? 18.821 6.050 -44.387 1.00 87.62 105 TYR A CA 1
ATOM 816 C C . TYR A 1 105 ? 19.510 5.914 -43.023 1.00 87.62 105 TYR A C 1
ATOM 818 O O . TYR A 1 105 ? 18.866 6.115 -41.985 1.00 87.62 105 TYR A O 1
ATOM 826 N N . PHE A 1 106 ? 20.801 5.574 -43.009 1.00 88.25 106 PHE A N 1
ATOM 827 C CA . PHE A 1 106 ? 21.588 5.385 -41.796 1.00 88.25 106 PHE A CA 1
ATOM 828 C C . PHE A 1 106 ? 21.518 6.601 -40.851 1.00 88.25 106 PHE A C 1
ATOM 830 O O . PHE A 1 106 ? 21.178 6.380 -39.688 1.00 88.25 106 PHE A O 1
ATOM 837 N N . PRO A 1 107 ? 21.739 7.860 -41.297 1.00 88.38 107 PRO A N 1
ATOM 838 C CA . PRO A 1 107 ? 21.743 9.021 -40.401 1.00 88.38 107 PRO A CA 1
ATOM 839 C C . PRO A 1 107 ? 20.449 9.180 -39.599 1.00 88.38 107 PRO A C 1
ATOM 841 O O . PRO A 1 107 ? 20.476 9.228 -38.370 1.00 88.38 107 PRO A O 1
ATOM 844 N N . GLN A 1 108 ? 19.307 9.168 -40.293 1.00 86.31 108 GLN A N 1
ATOM 845 C CA . GLN A 1 108 ? 17.993 9.321 -39.671 1.00 86.31 108 GLN A CA 1
ATOM 846 C C . GLN A 1 108 ? 17.694 8.165 -38.710 1.00 86.31 108 GLN A C 1
ATOM 848 O O . GLN A 1 108 ? 17.318 8.378 -37.559 1.00 86.31 108 GLN A O 1
ATOM 853 N N . SER A 1 109 ? 17.913 6.928 -39.165 1.00 85.88 109 SER A N 1
ATOM 854 C CA . SER A 1 109 ? 17.614 5.731 -38.371 1.00 85.88 109 SER A CA 1
ATOM 855 C C . SER A 1 109 ? 18.480 5.648 -37.112 1.00 85.88 109 SER A C 1
ATOM 857 O O . SER A 1 109 ? 18.013 5.223 -36.053 1.00 85.88 109 SER A O 1
ATOM 859 N N . PHE A 1 110 ? 19.745 6.055 -37.216 1.00 86.25 110 PHE A N 1
ATOM 860 C CA . PHE A 1 110 ? 20.684 6.073 -36.103 1.00 86.25 110 PHE A CA 1
ATOM 861 C C . PHE A 1 110 ? 20.341 7.172 -35.091 1.00 86.25 110 PHE A C 1
ATOM 863 O O . PHE A 1 110 ? 20.314 6.905 -33.889 1.00 86.25 110 PHE A O 1
ATOM 870 N N . GLN A 1 111 ? 19.979 8.371 -35.554 1.00 85.44 111 GLN A N 1
ATOM 871 C CA . GLN A 1 111 ? 19.530 9.461 -34.686 1.00 85.44 111 GLN A CA 1
ATOM 872 C C . GLN A 1 111 ? 18.245 9.108 -33.921 1.00 85.44 111 GLN A C 1
ATOM 874 O O . GLN A 1 111 ? 18.139 9.376 -32.718 1.00 85.44 111 GLN A O 1
ATOM 879 N N . ASP A 1 112 ? 17.292 8.452 -34.585 1.00 86.75 112 ASP A N 1
ATOM 880 C CA . ASP A 1 112 ? 16.070 7.960 -33.946 1.00 86.75 112 ASP A CA 1
ATOM 881 C C . ASP A 1 112 ? 16.374 6.889 -32.890 1.00 86.75 112 ASP A C 1
ATOM 883 O O . ASP A 1 112 ? 15.738 6.850 -31.833 1.00 86.75 112 ASP A O 1
ATOM 887 N N . ALA A 1 113 ? 17.358 6.021 -33.148 1.00 86.31 113 ALA A N 1
ATOM 888 C CA . ALA A 1 113 ? 17.802 5.013 -32.191 1.00 86.31 113 ALA A CA 1
ATOM 889 C C . ALA A 1 113 ? 18.479 5.635 -30.959 1.00 86.31 113 ALA A C 1
ATOM 891 O O . ALA A 1 113 ? 18.140 5.248 -29.841 1.00 86.31 113 ALA A O 1
ATOM 892 N N . ILE A 1 114 ? 19.365 6.621 -31.142 1.00 85.31 114 ILE A N 1
ATOM 893 C CA . ILE A 1 114 ? 19.995 7.361 -30.034 1.00 85.31 114 ILE A CA 1
ATOM 894 C C . ILE A 1 114 ? 18.928 8.066 -29.199 1.00 85.31 114 ILE A C 1
ATOM 896 O O . ILE A 1 114 ? 18.887 7.901 -27.986 1.00 85.31 114 ILE A O 1
ATOM 900 N N . SER A 1 115 ? 17.997 8.771 -29.843 1.00 86.31 115 SER A N 1
ATOM 901 C CA . SER A 1 115 ? 16.929 9.490 -29.137 1.00 86.31 115 SER A CA 1
ATOM 902 C C . SER A 1 115 ? 16.043 8.550 -28.311 1.00 86.31 115 SER A C 1
ATOM 904 O O . SER A 1 115 ? 15.583 8.905 -27.225 1.00 86.31 115 SER A O 1
ATOM 906 N N . LYS A 1 116 ? 15.782 7.333 -28.809 1.00 89.56 116 LYS A N 1
ATOM 907 C CA . LYS A 1 116 ? 15.074 6.292 -28.047 1.00 89.56 116 LYS A CA 1
ATOM 908 C C . LYS A 1 116 ? 15.907 5.783 -26.875 1.00 89.56 116 LYS A C 1
ATOM 910 O O . LYS A 1 116 ? 15.344 5.578 -25.804 1.00 89.56 116 LYS A O 1
ATOM 915 N N . LEU A 1 117 ? 17.209 5.580 -27.072 1.00 87.56 117 LEU A N 1
ATOM 916 C CA . LEU A 1 117 ? 18.120 5.143 -26.018 1.00 87.56 117 LEU A CA 1
ATOM 917 C C . LEU A 1 117 ? 18.195 6.173 -24.885 1.00 87.56 117 LEU A C 1
ATOM 919 O O . LEU A 1 117 ? 18.033 5.792 -23.732 1.00 87.56 117 LEU A O 1
ATOM 923 N N . ASP A 1 118 ? 18.332 7.458 -25.209 1.00 88.00 118 ASP A N 1
ATOM 924 C CA . ASP A 1 118 ? 18.360 8.541 -24.219 1.00 88.00 118 ASP A CA 1
ATOM 925 C C . ASP A 1 118 ? 17.058 8.590 -23.410 1.00 88.00 118 ASP A C 1
ATOM 927 O O . ASP A 1 118 ? 17.085 8.629 -22.181 1.00 88.00 118 ASP A O 1
ATOM 931 N N . ARG A 1 119 ? 15.901 8.489 -24.083 1.00 93.38 119 ARG A N 1
ATOM 932 C CA . ARG A 1 119 ? 14.589 8.420 -23.412 1.00 93.38 119 ARG A CA 1
ATOM 933 C C . ARG A 1 119 ? 14.483 7.229 -22.463 1.00 93.38 119 ARG A C 1
ATOM 935 O O . ARG A 1 119 ? 13.936 7.375 -21.374 1.00 93.38 119 ARG A O 1
ATOM 942 N N . LEU A 1 120 ? 14.972 6.059 -22.878 1.00 93.31 120 LEU A N 1
ATOM 943 C CA . LEU A 1 120 ? 14.973 4.860 -22.040 1.00 93.31 120 LEU A CA 1
ATOM 944 C C . LEU A 1 120 ? 15.931 4.996 -20.857 1.00 93.31 120 LEU A C 1
ATOM 946 O O . LEU A 1 120 ? 15.575 4.570 -19.765 1.00 93.31 120 LEU A O 1
ATOM 950 N N . SER A 1 121 ? 17.098 5.614 -21.052 1.00 91.94 121 SER A N 1
ATOM 951 C CA . SER A 1 121 ? 18.046 5.890 -19.970 1.00 91.94 121 SER A CA 1
ATOM 952 C C . SER A 1 121 ? 17.419 6.806 -18.923 1.00 91.94 121 SER A C 1
ATOM 954 O O . SER A 1 121 ? 17.406 6.465 -17.750 1.00 91.94 121 SER A O 1
ATOM 956 N N . THR A 1 122 ? 16.803 7.915 -19.344 1.00 94.50 122 THR A N 1
ATOM 957 C CA . THR A 1 122 ? 16.113 8.823 -18.414 1.00 94.50 122 THR A CA 1
ATOM 958 C C . THR A 1 122 ? 14.954 8.135 -17.689 1.00 94.50 122 THR A C 1
ATOM 960 O O . THR A 1 122 ? 14.748 8.366 -16.501 1.00 94.50 122 THR A O 1
ATOM 963 N N . ALA A 1 123 ? 14.190 7.283 -18.380 1.00 95.31 123 ALA A N 1
ATOM 964 C CA . ALA A 1 123 ? 13.113 6.523 -17.748 1.00 95.31 123 ALA A CA 1
ATOM 965 C C . ALA A 1 123 ? 13.644 5.501 -16.728 1.00 95.31 123 ALA A C 1
ATOM 967 O O . ALA A 1 123 ? 13.012 5.294 -15.695 1.00 95.31 123 ALA A O 1
ATOM 968 N N . LEU A 1 124 ? 14.794 4.876 -17.003 1.00 95.00 124 LEU A N 1
ATOM 969 C CA . LEU A 1 124 ? 15.454 3.969 -16.067 1.00 95.00 124 LEU A CA 1
ATOM 970 C C . LEU A 1 124 ? 15.885 4.713 -14.798 1.00 95.00 124 LEU A C 1
ATOM 972 O O . LEU A 1 124 ? 15.527 4.271 -13.710 1.00 95.00 124 LEU A O 1
ATOM 976 N N . ASP A 1 125 ? 16.548 5.864 -14.943 1.00 94.81 125 ASP A N 1
ATOM 977 C CA . ASP A 1 125 ? 16.983 6.693 -13.810 1.00 94.81 125 ASP A CA 1
ATOM 978 C C . ASP A 1 125 ? 15.791 7.087 -12.911 1.00 94.81 125 ASP A C 1
ATOM 980 O O . ASP A 1 125 ? 15.854 6.979 -11.687 1.00 94.81 125 ASP A O 1
ATOM 984 N N . GLN A 1 126 ? 14.659 7.469 -13.517 1.00 96.12 126 GLN A N 1
ATOM 985 C CA . GLN A 1 126 ? 13.425 7.804 -12.791 1.00 96.12 126 GLN A CA 1
ATOM 986 C C . GLN A 1 126 ? 12.831 6.608 -12.035 1.00 96.12 126 GLN A C 1
ATOM 988 O O . GLN A 1 126 ? 12.354 6.753 -10.910 1.00 96.12 126 GLN A O 1
ATOM 993 N N . ILE A 1 127 ? 12.836 5.419 -12.643 1.00 94.62 127 ILE A N 1
ATOM 994 C CA . ILE A 1 127 ? 12.336 4.197 -11.998 1.00 94.62 127 ILE A CA 1
ATOM 995 C C . ILE A 1 127 ? 13.237 3.805 -10.822 1.00 94.62 127 ILE A C 1
ATOM 997 O O . ILE A 1 127 ? 12.734 3.376 -9.782 1.00 94.62 127 ILE A O 1
ATOM 1001 N N . GLU A 1 128 ? 14.555 3.953 -10.958 1.00 94.88 128 GLU A N 1
ATOM 1002 C CA . GLU A 1 128 ? 15.501 3.688 -9.873 1.00 94.88 128 GLU A CA 1
ATOM 1003 C C . GLU A 1 128 ? 15.303 4.648 -8.692 1.00 94.88 128 GLU A C 1
ATOM 1005 O O . GLU A 1 128 ? 15.297 4.205 -7.540 1.00 94.88 128 GLU A O 1
ATOM 1010 N N . GLU A 1 129 ? 15.047 5.930 -8.961 1.00 96.12 129 GLU A N 1
ATOM 1011 C CA . GLU A 1 129 ? 14.698 6.915 -7.932 1.00 96.12 129 GLU A CA 1
ATOM 1012 C C . GLU A 1 129 ? 13.406 6.527 -7.191 1.00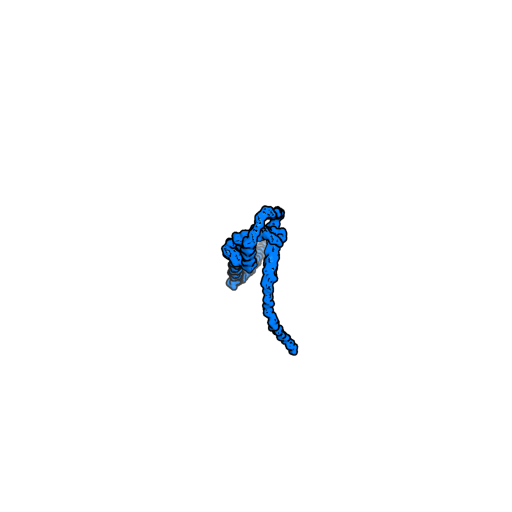 96.12 129 GLU A C 1
ATOM 1014 O O . GLU A 1 129 ? 13.404 6.418 -5.960 1.00 96.12 129 GLU A O 1
ATOM 1019 N N . GLN A 1 130 ? 12.335 6.207 -7.928 1.00 94.06 130 GLN A N 1
ATOM 1020 C CA . GLN A 1 130 ? 11.061 5.755 -7.350 1.00 94.06 130 GLN A CA 1
ATOM 1021 C C . GLN A 1 130 ? 11.213 4.475 -6.521 1.00 94.06 130 GLN A C 1
ATOM 1023 O O . GLN A 1 130 ? 10.601 4.332 -5.461 1.00 94.06 130 GLN A O 1
ATOM 1028 N N . ARG A 1 131 ? 12.050 3.536 -6.974 1.00 94.88 131 ARG A N 1
ATOM 1029 C CA . ARG A 1 131 ? 12.366 2.313 -6.228 1.00 94.88 131 ARG A CA 1
ATOM 1030 C C . ARG A 1 131 ? 13.034 2.643 -4.890 1.00 94.88 131 ARG A C 1
ATOM 1032 O O . ARG A 1 131 ? 12.671 2.051 -3.875 1.00 94.88 131 ARG A O 1
ATOM 1039 N N . GLY A 1 132 ? 13.964 3.597 -4.869 1.00 96.06 132 GLY A N 1
ATOM 1040 C CA . GLY A 1 132 ? 14.614 4.058 -3.638 1.00 96.06 132 GLY A CA 1
ATOM 1041 C C . GLY A 1 132 ? 13.668 4.795 -2.679 1.00 96.06 132 GLY A C 1
ATOM 1042 O O . GLY A 1 132 ? 13.812 4.698 -1.459 1.00 96.06 132 GLY A O 1
ATOM 1043 N N . GLU A 1 133 ? 12.679 5.525 -3.195 1.00 96.31 133 GLU A N 1
ATOM 1044 C CA . GLU A 1 133 ? 11.601 6.103 -2.379 1.00 96.31 133 GLU A CA 1
ATOM 1045 C C . GLU A 1 133 ? 10.706 5.025 -1.766 1.00 96.31 133 GLU A C 1
ATOM 1047 O O . GLU A 1 133 ? 10.462 5.048 -0.559 1.00 96.31 133 GLU A O 1
ATOM 1052 N N . PHE A 1 134 ? 10.286 4.042 -2.564 1.00 95.69 134 PHE A N 1
ATOM 1053 C CA . PHE A 1 134 ? 9.472 2.925 -2.093 1.00 95.69 134 PHE A CA 1
ATOM 1054 C C . PHE A 1 134 ? 10.165 2.135 -0.974 1.00 95.69 134 PHE A C 1
ATOM 1056 O O . PHE A 1 134 ? 9.549 1.873 0.058 1.00 95.69 134 PHE A O 1
ATOM 1063 N N . GLU A 1 135 ? 11.452 1.805 -1.133 1.00 97.06 135 GLU A N 1
ATOM 1064 C CA . GLU A 1 135 ? 12.230 1.097 -0.105 1.00 97.06 135 GLU A CA 1
ATOM 1065 C C . GLU A 1 135 ? 12.317 1.891 1.209 1.00 97.06 135 GLU A C 1
ATOM 1067 O O . GLU A 1 135 ? 12.223 1.308 2.293 1.00 97.06 135 GLU A O 1
ATOM 1072 N N . ARG A 1 136 ? 12.449 3.224 1.137 1.00 97.19 136 ARG A N 1
ATOM 1073 C CA . ARG A 1 136 ? 12.415 4.089 2.327 1.00 97.19 136 ARG A CA 1
ATOM 1074 C C . ARG A 1 136 ? 11.049 4.054 3.005 1.00 97.19 136 ARG A C 1
ATOM 1076 O O . ARG A 1 136 ? 10.986 3.769 4.197 1.00 97.19 136 ARG A O 1
ATOM 1083 N N . CYS A 1 137 ? 9.968 4.260 2.251 1.00 95.50 137 CYS A N 1
ATOM 1084 C CA . CYS A 1 137 ? 8.610 4.206 2.795 1.00 95.50 137 CYS A CA 1
ATOM 1085 C C . CYS A 1 137 ? 8.287 2.843 3.417 1.00 95.50 137 CYS A C 1
ATOM 1087 O O . CYS A 1 137 ? 7.672 2.785 4.479 1.00 95.50 137 CYS A O 1
ATOM 1089 N N . GLN A 1 138 ? 8.718 1.747 2.789 1.00 96.31 138 GLN A N 1
ATOM 1090 C CA . GLN A 1 138 ? 8.534 0.407 3.338 1.00 96.31 138 GLN A CA 1
ATOM 1091 C C . GLN A 1 138 ? 9.223 0.269 4.700 1.00 96.31 138 GLN A C 1
ATOM 1093 O O . GLN A 1 138 ? 8.607 -0.200 5.657 1.00 96.31 138 GLN A O 1
ATOM 1098 N N . LYS A 1 139 ? 10.477 0.718 4.807 1.00 96.19 139 LYS A N 1
ATOM 1099 C CA . LYS A 1 139 ? 11.232 0.671 6.063 1.00 96.19 139 LYS A CA 1
ATOM 1100 C C . LYS A 1 139 ? 10.584 1.518 7.161 1.00 96.19 139 LYS A C 1
ATOM 1102 O O . LYS A 1 139 ? 10.559 1.096 8.317 1.00 96.19 139 LYS A O 1
ATOM 1107 N N . ASP A 1 140 ? 10.043 2.681 6.809 1.00 96.38 140 ASP A N 1
ATOM 1108 C CA . ASP A 1 140 ? 9.323 3.540 7.752 1.00 96.38 140 ASP A CA 1
ATOM 1109 C C . ASP A 1 140 ? 8.048 2.854 8.267 1.00 96.38 140 ASP A C 1
ATOM 1111 O O . ASP A 1 140 ? 7.808 2.837 9.474 1.00 96.38 140 ASP A O 1
ATOM 1115 N N . ILE A 1 141 ? 7.274 2.210 7.383 1.00 94.50 141 ILE A N 1
ATOM 1116 C CA . ILE A 1 141 ? 6.081 1.435 7.761 1.00 94.50 141 ILE A CA 1
ATOM 1117 C C . ILE A 1 141 ? 6.448 0.263 8.676 1.00 94.50 141 ILE A C 1
ATOM 1119 O O . ILE A 1 141 ? 5.782 0.043 9.684 1.00 94.50 141 ILE A O 1
ATOM 1123 N N . GLU A 1 142 ? 7.494 -0.498 8.351 1.00 93.94 142 GLU A N 1
ATOM 1124 C CA . GLU A 1 142 ? 7.955 -1.615 9.184 1.00 93.94 142 GLU A CA 1
ATOM 1125 C C . GLU A 1 142 ? 8.384 -1.139 10.580 1.00 93.94 142 GLU A C 1
ATOM 1127 O O . GLU A 1 142 ? 8.030 -1.763 11.582 1.00 93.94 142 GLU A O 1
ATOM 1132 N N . ASN A 1 143 ? 9.078 -0.002 10.660 1.00 94.31 143 ASN A N 1
ATOM 1133 C CA . ASN A 1 143 ? 9.486 0.605 11.923 1.00 94.31 143 ASN A CA 1
ATOM 1134 C C . ASN A 1 143 ? 8.286 1.083 12.757 1.00 94.31 143 ASN A C 1
ATOM 1136 O O . ASN A 1 143 ? 8.226 0.810 13.955 1.00 94.31 143 ASN A O 1
ATOM 1140 N N . GLU A 1 144 ? 7.313 1.761 12.143 1.00 91.56 144 GLU A N 1
ATOM 1141 C CA . GLU A 1 144 ? 6.087 2.175 12.837 1.00 91.56 144 GLU A CA 1
ATOM 1142 C C . GLU A 1 144 ? 5.255 0.972 13.288 1.00 91.56 144 GLU A C 1
ATOM 1144 O O . GLU A 1 144 ? 4.817 0.926 14.437 1.00 91.56 144 GLU A O 1
ATOM 1149 N N . ASN A 1 145 ? 5.112 -0.054 12.445 1.00 87.69 145 ASN A N 1
ATOM 1150 C CA . ASN A 1 145 ? 4.445 -1.294 12.832 1.00 87.69 145 ASN A CA 1
ATOM 1151 C C . ASN A 1 145 ? 5.138 -1.945 14.035 1.00 87.69 145 ASN A C 1
ATOM 1153 O O . ASN A 1 145 ? 4.457 -2.346 14.975 1.00 87.69 145 ASN A O 1
ATOM 1157 N N . SER A 1 146 ? 6.474 -2.007 14.052 1.00 85.31 146 SER A N 1
ATOM 1158 C CA . SER A 1 146 ? 7.224 -2.546 15.193 1.00 85.31 146 SER A CA 1
ATOM 1159 C C . SER A 1 146 ? 6.916 -1.793 16.491 1.00 85.31 146 SER A C 1
ATOM 1161 O O . SER A 1 146 ? 6.690 -2.428 17.518 1.00 85.31 146 SER A O 1
ATOM 1163 N N . LYS A 1 147 ? 6.839 -0.456 16.450 1.00 85.12 147 LYS A N 1
ATOM 1164 C CA . LYS A 1 147 ? 6.464 0.360 17.619 1.00 85.12 147 LYS A CA 1
ATOM 1165 C C . LYS A 1 147 ? 5.034 0.085 18.073 1.00 85.12 147 LYS A C 1
ATOM 1167 O O . LYS A 1 147 ? 4.780 -0.021 19.268 1.00 85.12 147 LYS A O 1
ATOM 1172 N N . VAL A 1 148 ? 4.096 -0.048 17.134 1.00 79.56 148 VAL A N 1
ATOM 1173 C CA . VAL A 1 148 ? 2.701 -0.384 17.457 1.00 79.56 148 VAL A CA 1
ATOM 1174 C C . VAL A 1 148 ? 2.628 -1.742 18.150 1.00 79.56 148 VAL A C 1
ATOM 1176 O O . VAL A 1 148 ? 1.932 -1.865 19.152 1.00 79.56 148 VAL A O 1
ATOM 1179 N N . PHE A 1 149 ? 3.373 -2.744 17.673 1.00 70.00 149 PHE A N 1
ATOM 1180 C CA . PHE A 1 149 ? 3.412 -4.060 18.313 1.00 70.00 149 PHE A CA 1
ATOM 1181 C C . PHE A 1 149 ? 4.067 -4.041 19.700 1.00 70.00 149 PHE A C 1
ATOM 1183 O O . PHE A 1 149 ? 3.624 -4.795 20.560 1.00 70.00 149 PHE A O 1
ATOM 1190 N N . GLU A 1 150 ? 5.051 -3.175 19.961 1.00 72.06 150 GLU A N 1
ATOM 1191 C CA . GLU A 1 150 ? 5.593 -2.990 21.318 1.00 72.06 150 GLU A CA 1
ATOM 1192 C C . GLU A 1 150 ? 4.562 -2.393 22.286 1.00 72.06 150 GLU A C 1
ATOM 1194 O O . GLU A 1 150 ? 4.491 -2.813 23.438 1.00 72.06 150 GLU A O 1
ATOM 1199 N N . VAL A 1 151 ? 3.745 -1.440 21.830 1.00 70.69 151 VAL A N 1
ATOM 1200 C CA . VAL A 1 151 ? 2.742 -0.760 22.673 1.00 70.69 151 VAL A CA 1
ATOM 1201 C C . VAL A 1 151 ? 1.443 -1.568 22.805 1.00 70.69 151 VAL A C 1
ATOM 1203 O O . VAL A 1 151 ? 0.709 -1.400 23.773 1.00 70.69 151 VAL A O 1
ATOM 1206 N N . ALA A 1 152 ? 1.138 -2.445 21.846 1.00 64.88 152 ALA A N 1
ATOM 1207 C CA . ALA A 1 152 ? -0.107 -3.214 21.813 1.00 64.88 152 ALA A CA 1
ATOM 1208 C C . ALA A 1 152 ? -0.087 -4.491 22.668 1.00 64.88 152 ALA A C 1
ATOM 1210 O O . ALA A 1 152 ? -1.140 -5.105 22.848 1.00 64.88 152 ALA A O 1
ATOM 1211 N N . ILE A 1 153 ? 1.075 -4.922 23.170 1.00 72.56 153 ILE A N 1
ATOM 1212 C CA . ILE A 1 153 ? 1.145 -6.039 24.115 1.00 72.56 153 ILE A CA 1
ATOM 1213 C C . ILE A 1 153 ? 0.720 -5.499 25.481 1.00 72.56 153 ILE A C 1
ATOM 1215 O O . ILE A 1 153 ? 1.426 -4.639 26.014 1.00 72.56 153 ILE A O 1
ATOM 1219 N N . PRO A 1 154 ? -0.393 -5.988 26.065 1.00 74.44 154 PRO A N 1
ATOM 1220 C CA . PRO A 1 154 ? -0.810 -5.526 27.373 1.00 74.44 154 PRO A CA 1
ATOM 1221 C C . PRO A 1 154 ? 0.310 -5.784 28.373 1.00 74.44 154 PRO A C 1
ATOM 1223 O O . PRO A 1 154 ? 0.874 -6.879 28.450 1.00 74.44 154 PRO A O 1
ATOM 1226 N N . THR A 1 155 ? 0.653 -4.749 29.118 1.00 80.19 155 THR A N 1
ATOM 1227 C CA . THR A 1 155 ? 1.669 -4.815 30.158 1.00 80.19 155 THR A CA 1
ATOM 1228 C C . THR A 1 155 ? 1.219 -5.749 31.284 1.00 80.19 155 THR A C 1
ATOM 1230 O O . THR A 1 155 ? 0.025 -5.954 31.516 1.00 80.19 155 THR A O 1
ATOM 1233 N N . ASP A 1 156 ? 2.170 -6.286 32.052 1.00 83.94 156 ASP A N 1
ATOM 1234 C CA . ASP A 1 156 ? 1.859 -7.111 33.231 1.00 83.94 156 ASP A CA 1
ATOM 1235 C C . ASP A 1 156 ? 0.929 -6.389 34.223 1.00 83.94 156 ASP A C 1
ATOM 1237 O O . ASP A 1 156 ? 0.136 -7.024 34.921 1.00 83.94 156 ASP A O 1
ATOM 1241 N N . GLU A 1 157 ? 1.016 -5.058 34.298 1.00 86.00 157 GLU A N 1
ATOM 1242 C CA . GLU A 1 157 ? 0.131 -4.248 35.134 1.00 86.00 157 GLU A CA 1
ATOM 1243 C C . GLU A 1 157 ? -1.294 -4.175 34.573 1.00 86.00 157 GLU A C 1
ATOM 1245 O O . GLU A 1 157 ? -2.243 -4.315 35.344 1.00 86.00 157 GLU A O 1
ATOM 1250 N N . GLU A 1 158 ? -1.467 -4.051 33.255 1.00 85.69 158 GLU A N 1
ATOM 1251 C CA . GLU A 1 158 ? -2.787 -4.124 32.611 1.00 85.69 158 GLU A CA 1
ATOM 1252 C C . GLU A 1 158 ? -3.436 -5.498 32.830 1.00 85.69 158 GLU A C 1
ATOM 1254 O O . GLU A 1 158 ? -4.581 -5.567 33.276 1.00 85.69 158 GLU A O 1
ATOM 1259 N N . PHE A 1 159 ? -2.684 -6.595 32.679 1.00 86.94 159 PHE A N 1
ATOM 1260 C CA . PHE A 1 159 ? -3.180 -7.942 32.998 1.00 86.94 159 PHE A CA 1
ATOM 1261 C C . PHE A 1 159 ? -3.593 -8.100 34.470 1.00 86.94 159 PHE A C 1
ATOM 1263 O O . PHE A 1 159 ? -4.608 -8.732 34.782 1.00 86.94 159 PHE A O 1
ATOM 1270 N N . LYS A 1 160 ? -2.821 -7.534 35.407 1.00 92.50 160 LYS A N 1
ATOM 1271 C CA . LYS A 1 160 ? -3.174 -7.552 36.837 1.00 92.50 160 LYS A CA 1
ATOM 1272 C C . LYS A 1 160 ? -4.442 -6.752 37.116 1.00 92.50 160 LYS A C 1
ATOM 1274 O O . LYS A 1 160 ? -5.232 -7.165 37.969 1.00 92.50 160 LYS A O 1
ATOM 1279 N N . VAL A 1 161 ? -4.623 -5.610 36.454 1.00 92.94 161 VAL A N 1
ATOM 1280 C CA . VAL A 1 161 ? -5.829 -4.786 36.589 1.00 92.94 161 VAL A CA 1
ATOM 1281 C C . VAL A 1 161 ? -7.044 -5.541 36.055 1.00 92.94 161 VAL A C 1
ATOM 1283 O O . VAL A 1 161 ? -8.015 -5.675 36.797 1.00 92.94 161 VAL A O 1
ATOM 1286 N N . ASP A 1 162 ? -6.966 -6.136 34.866 1.00 92.12 162 ASP A N 1
ATOM 1287 C CA . ASP A 1 162 ? -8.057 -6.930 34.281 1.00 92.12 162 ASP A CA 1
ATOM 1288 C C . ASP A 1 162 ? -8.448 -8.132 35.149 1.00 92.12 162 ASP A C 1
ATOM 1290 O O . ASP A 1 162 ? -9.632 -8.419 35.357 1.00 92.12 162 ASP A O 1
ATOM 1294 N N . SER A 1 163 ? -7.458 -8.810 35.735 1.00 92.69 163 SER A N 1
ATOM 1295 C CA . SER A 1 163 ? -7.695 -9.904 36.682 1.00 92.69 163 SER A CA 1
ATOM 1296 C C . SER A 1 163 ? -8.451 -9.429 37.930 1.00 92.69 163 SER A C 1
ATOM 1298 O O . SER A 1 163 ? -9.425 -10.058 38.355 1.00 92.69 163 SER A O 1
ATOM 1300 N N . LYS A 1 164 ? -8.068 -8.271 38.489 1.00 96.25 164 LYS A N 1
ATOM 1301 C CA . LYS A 1 164 ? -8.771 -7.660 39.628 1.00 96.25 164 LYS A CA 1
ATOM 1302 C C . LYS A 1 164 ? -10.181 -7.205 39.259 1.00 96.25 164 LYS A C 1
ATOM 1304 O O . LYS A 1 164 ? -11.087 -7.396 40.067 1.00 96.25 164 LYS A O 1
ATOM 1309 N N . ILE A 1 165 ? -10.378 -6.632 38.070 1.00 95.69 165 ILE A N 1
ATOM 1310 C CA . ILE A 1 165 ? -11.705 -6.255 37.560 1.00 95.69 165 ILE A CA 1
ATOM 1311 C C . ILE A 1 165 ? -12.596 -7.498 37.509 1.00 95.69 165 ILE A C 1
ATOM 1313 O O . ILE A 1 165 ? -13.655 -7.511 38.133 1.00 95.69 165 ILE A O 1
ATOM 1317 N N . SER A 1 166 ? -12.109 -8.578 36.899 1.00 95.06 166 SER A N 1
ATOM 1318 C CA . SER A 1 166 ? -12.832 -9.853 36.803 1.00 95.06 166 SER A CA 1
ATOM 1319 C C . SER A 1 166 ? -13.177 -10.445 38.180 1.00 95.06 166 SER A C 1
ATOM 1321 O O . SER A 1 166 ? -14.246 -11.026 38.381 1.00 95.06 166 SER A O 1
ATOM 1323 N N . GLU A 1 167 ? -12.280 -10.317 39.164 1.00 97.31 167 GLU A N 1
ATOM 1324 C CA . GLU A 1 167 ? -12.537 -10.763 40.537 1.00 97.31 167 GLU A CA 1
ATOM 1325 C C . GLU A 1 167 ? -13.621 -9.918 41.226 1.00 97.31 167 GLU A C 1
ATOM 1327 O O . GLU A 1 167 ? -14.493 -10.459 41.913 1.00 97.31 167 GLU A O 1
ATOM 1332 N N . VAL A 1 168 ? -13.582 -8.596 41.044 1.00 97.06 168 VAL A N 1
ATOM 1333 C CA . VAL A 1 168 ? -14.579 -7.670 41.597 1.00 97.06 168 VAL A CA 1
ATOM 1334 C C . VAL A 1 168 ? -15.949 -7.907 40.967 1.00 97.06 168 VAL A C 1
ATOM 1336 O O . VAL A 1 168 ? -16.936 -7.972 41.697 1.00 97.06 168 VAL A O 1
ATOM 1339 N N . GLU A 1 169 ? -16.027 -8.112 39.654 1.00 97.38 169 GLU A N 1
ATOM 1340 C CA . GLU A 1 169 ? -17.273 -8.453 38.957 1.00 97.38 169 GLU A CA 1
ATOM 1341 C C . GLU A 1 169 ? -17.897 -9.740 39.506 1.00 97.38 169 GLU A C 1
ATOM 1343 O O . GLU A 1 169 ? -19.101 -9.791 39.782 1.00 97.38 169 GLU A O 1
ATOM 1348 N N . ARG A 1 170 ? -17.073 -10.760 39.775 1.00 97.44 170 ARG A N 1
ATOM 1349 C CA . ARG A 1 170 ? -17.537 -11.991 40.426 1.00 97.44 170 ARG A CA 1
ATOM 1350 C C . ARG A 1 170 ? -18.109 -11.713 41.818 1.00 97.44 170 ARG A C 1
ATOM 1352 O O . ARG A 1 170 ? -19.230 -12.111 42.105 1.00 97.44 170 ARG A O 1
ATOM 1359 N N . LYS A 1 171 ? -17.411 -10.942 42.657 1.00 98.06 171 LYS A N 1
ATOM 1360 C CA . LYS A 1 171 ? -17.919 -10.572 43.994 1.00 98.06 171 LYS A CA 1
ATOM 1361 C C . LYS A 1 171 ? -19.218 -9.766 43.927 1.00 98.06 171 LYS A C 1
ATOM 1363 O O . LYS A 1 171 ? -20.092 -9.949 44.770 1.00 98.06 171 LYS A O 1
ATOM 1368 N N . ILE A 1 172 ? -19.357 -8.881 42.939 1.00 97.75 172 ILE A N 1
ATOM 1369 C CA . ILE A 1 172 ? -20.591 -8.117 42.718 1.00 97.75 172 ILE A CA 1
ATOM 1370 C C . ILE A 1 172 ? -21.747 -9.065 42.393 1.00 97.75 172 ILE A C 1
ATOM 1372 O O . ILE A 1 172 ? -22.816 -8.933 42.988 1.00 97.75 172 ILE A O 1
ATOM 1376 N N . THR A 1 173 ? -21.539 -10.027 41.492 1.00 97.81 173 THR A N 1
ATOM 1377 C CA . THR A 1 173 ? -22.582 -11.003 41.134 1.00 97.81 173 THR A CA 1
ATOM 1378 C C . THR A 1 173 ? -22.973 -11.899 42.315 1.00 97.81 173 THR A C 1
ATOM 1380 O O . THR A 1 173 ? -24.168 -12.081 42.557 1.00 97.81 173 THR A O 1
ATOM 1383 N N . ASP A 1 174 ? -22.010 -12.351 43.122 1.00 98.00 174 ASP A N 1
ATOM 1384 C CA . ASP A 1 174 ? -22.276 -13.128 44.342 1.00 98.00 174 ASP A CA 1
ATOM 1385 C C . ASP A 1 174 ? -23.102 -12.328 45.369 1.00 98.00 174 ASP A C 1
ATOM 1387 O O . ASP A 1 174 ? -24.131 -12.800 45.861 1.00 98.00 174 ASP A O 1
ATOM 1391 N N . LEU A 1 175 ? -22.714 -11.077 45.647 1.00 98.19 175 LEU A N 1
ATOM 1392 C CA . LEU A 1 175 ? -23.441 -10.199 46.573 1.00 98.19 175 LEU A CA 1
ATOM 1393 C C . LEU A 1 175 ? -24.850 -9.857 46.072 1.00 98.19 175 LEU A C 1
ATOM 1395 O O . LEU A 1 175 ? -25.786 -9.741 46.865 1.00 98.19 175 LEU A O 1
ATOM 1399 N N . GLN A 1 176 ? -25.031 -9.702 44.759 1.00 98.12 176 GLN A N 1
ATOM 1400 C CA . GLN A 1 176 ? -26.354 -9.501 44.166 1.00 98.12 176 GLN A CA 1
ATOM 1401 C C . GLN A 1 176 ? -27.257 -10.724 44.372 1.00 98.12 176 GLN A C 1
ATOM 1403 O O . GLN A 1 176 ? -28.437 -10.557 44.701 1.00 98.12 176 GLN A O 1
ATOM 1408 N N . ALA A 1 177 ? -26.715 -11.938 44.236 1.00 97.81 177 ALA A N 1
ATOM 1409 C CA . ALA A 1 177 ? -27.446 -13.174 44.500 1.00 97.81 177 ALA A CA 1
ATOM 1410 C C . ALA A 1 177 ? -27.818 -13.312 45.987 1.00 97.81 177 ALA A C 1
ATOM 1412 O O . ALA A 1 177 ? -28.966 -13.631 46.314 1.00 97.81 177 ALA A O 1
ATOM 1413 N N . GLU A 1 178 ? -26.893 -12.998 46.898 1.00 98.00 178 GLU A N 1
ATOM 1414 C CA . GLU A 1 178 ? -27.156 -13.007 48.341 1.00 98.00 178 GLU A CA 1
ATOM 1415 C C . GLU A 1 178 ? -28.241 -11.989 48.724 1.00 98.00 178 GLU A C 1
ATOM 1417 O O . GLU A 1 178 ? -29.185 -12.308 49.452 1.00 98.00 178 GLU A O 1
ATOM 1422 N N . LEU A 1 179 ? -28.180 -10.779 48.164 1.00 97.56 179 LEU A N 1
ATOM 1423 C CA . LEU A 1 179 ? -29.182 -9.740 48.386 1.00 97.56 179 LEU A CA 1
ATOM 1424 C C . LEU A 1 179 ? -30.566 -10.147 47.860 1.00 97.56 179 LEU A C 1
ATOM 1426 O O . LEU A 1 179 ? -31.580 -9.852 48.501 1.00 97.56 179 LEU A O 1
ATOM 1430 N N . ALA A 1 180 ? -30.634 -10.836 46.718 1.00 97.75 180 ALA A N 1
ATOM 1431 C CA . ALA A 1 180 ? -31.883 -11.391 46.200 1.00 97.75 180 ALA A CA 1
ATOM 1432 C C . ALA A 1 180 ? -32.454 -12.473 47.135 1.00 97.75 180 ALA A C 1
ATOM 1434 O O . ALA A 1 180 ? -33.646 -12.440 47.454 1.00 97.75 180 ALA A O 1
ATOM 1435 N N . SER A 1 181 ? -31.601 -13.367 47.643 1.00 98.12 181 SER A N 1
ATOM 1436 C CA . SER A 1 181 ? -31.973 -14.396 48.623 1.00 98.12 181 SER A CA 1
ATOM 1437 C C . SER A 1 181 ? -32.510 -13.786 49.923 1.00 98.12 181 SER A C 1
ATOM 1439 O O . SER A 1 181 ? -33.598 -14.138 50.385 1.00 98.12 181 SER A O 1
ATOM 1441 N N . LEU A 1 182 ? -31.821 -12.782 50.474 1.00 97.88 182 LEU A N 1
ATOM 1442 C CA . LEU A 1 182 ? -32.254 -12.068 51.678 1.00 97.88 182 LEU A CA 1
ATOM 1443 C C . LEU A 1 182 ? -33.587 -11.337 51.476 1.00 97.88 182 LEU A C 1
ATOM 1445 O O . LEU A 1 182 ? -34.441 -11.351 52.367 1.00 97.88 182 LEU A O 1
ATOM 1449 N N . LYS A 1 183 ? -33.806 -10.724 50.306 1.00 98.06 183 LYS A N 1
ATOM 1450 C CA . LYS A 1 183 ? -35.100 -10.116 49.957 1.00 98.06 183 LYS A CA 1
ATOM 1451 C C . LYS A 1 183 ? -36.220 -11.157 49.923 1.00 98.06 183 LYS A C 1
ATOM 1453 O O . LYS A 1 183 ? -37.284 -10.899 50.489 1.00 98.06 183 LYS A O 1
ATOM 1458 N N . ALA A 1 184 ? -35.979 -12.321 49.320 1.00 97.69 184 ALA A N 1
ATOM 1459 C CA . ALA A 1 184 ? -36.948 -13.413 49.273 1.00 97.69 184 ALA A CA 1
ATOM 1460 C C . ALA A 1 184 ? -37.267 -13.950 50.677 1.00 97.69 184 ALA A C 1
ATOM 1462 O O . ALA A 1 184 ? -38.437 -14.057 51.047 1.00 97.69 184 ALA A O 1
ATOM 1463 N N . HIS A 1 185 ? -36.245 -14.185 51.505 1.00 97.88 185 HIS A N 1
ATOM 1464 C CA . HIS A 1 185 ? -36.436 -14.613 52.891 1.00 97.88 185 HIS A CA 1
ATOM 1465 C C . HIS A 1 185 ? -37.233 -13.574 53.692 1.00 97.88 185 HIS A C 1
ATOM 1467 O O . HIS A 1 185 ? -38.140 -13.926 54.452 1.00 97.88 185 HIS A O 1
ATOM 1473 N N . ARG A 1 186 ? -36.927 -12.280 53.544 1.00 97.81 186 ARG A N 1
ATOM 1474 C CA . ARG A 1 186 ? -37.670 -11.219 54.234 1.00 97.81 186 ARG A CA 1
ATOM 1475 C C . ARG A 1 186 ? -39.148 -11.209 53.833 1.00 97.81 186 ARG A C 1
ATOM 1477 O O . ARG A 1 186 ? -39.991 -10.997 54.704 1.00 97.81 186 ARG A O 1
ATOM 1484 N N . ALA A 1 187 ? -39.456 -11.437 52.557 1.00 97.88 187 ALA A N 1
ATOM 1485 C CA . ALA A 1 187 ? -40.831 -11.533 52.075 1.00 97.88 187 ALA A CA 1
ATOM 1486 C C . ALA A 1 187 ? -41.566 -12.744 52.678 1.00 97.88 187 ALA A C 1
ATOM 1488 O O . ALA A 1 187 ? -42.652 -12.571 53.224 1.00 97.88 187 ALA A O 1
ATOM 1489 N N . ASP A 1 188 ? -40.947 -13.930 52.682 1.00 98.19 188 ASP A N 1
ATOM 1490 C CA . ASP A 1 188 ? -41.510 -15.143 53.306 1.00 98.19 188 ASP A CA 1
ATOM 1491 C C . ASP A 1 188 ? -41.761 -14.968 54.815 1.00 98.19 188 ASP A C 1
ATOM 1493 O O . ASP A 1 188 ? -42.763 -15.407 55.378 1.00 98.19 188 ASP A O 1
ATOM 1497 N N . LEU A 1 189 ? -40.864 -14.265 55.504 1.00 97.81 189 LEU A N 1
ATOM 1498 C CA . LEU A 1 189 ? -41.033 -14.012 56.929 1.00 97.81 189 LEU A CA 1
ATOM 1499 C C . LEU A 1 189 ? -42.157 -13.001 57.204 1.00 97.81 189 LEU A C 1
ATOM 1501 O O . LEU A 1 189 ? -42.850 -13.108 58.219 1.00 97.81 189 LEU A O 1
ATOM 1505 N N . ALA A 1 190 ? -42.362 -12.034 56.306 1.00 97.81 190 ALA A N 1
ATOM 1506 C CA . ALA A 1 190 ? -43.487 -11.108 56.376 1.00 97.81 190 ALA A CA 1
ATOM 1507 C C . ALA A 1 190 ? -44.827 -11.835 56.168 1.00 97.81 190 ALA A C 1
ATOM 1509 O O . ALA A 1 190 ? -45.732 -11.653 56.984 1.00 97.81 190 ALA A O 1
ATOM 1510 N N . THR A 1 191 ? -44.931 -12.716 55.166 1.00 97.81 191 THR A N 1
ATOM 1511 C CA . THR A 1 191 ? -46.150 -13.508 54.921 1.00 97.81 191 THR A CA 1
ATOM 1512 C C . THR A 1 191 ? -46.447 -14.460 56.081 1.00 97.81 191 THR A C 1
ATOM 1514 O O . THR A 1 191 ? -47.584 -14.519 56.545 1.00 97.81 191 THR A O 1
ATOM 1517 N N . LYS A 1 192 ? -45.429 -15.130 56.644 1.00 97.56 192 LYS A N 1
ATOM 1518 C CA . LYS A 1 192 ? -45.581 -15.970 57.849 1.00 97.56 192 LYS A CA 1
ATOM 1519 C C . LYS A 1 192 ? -46.089 -15.186 59.059 1.00 97.56 192 LYS A C 1
ATOM 1521 O O . LYS A 1 192 ? -46.935 -15.686 59.800 1.00 97.56 192 LYS A O 1
ATOM 1526 N N . ARG A 1 193 ? -45.593 -13.963 59.281 1.00 97.44 193 ARG A N 1
ATOM 1527 C CA . ARG A 1 193 ? -46.066 -13.095 60.377 1.00 97.44 193 ARG A CA 1
ATOM 1528 C C . ARG A 1 193 ? -47.515 -12.665 60.178 1.00 97.44 193 ARG A C 1
ATOM 1530 O O . ARG A 1 193 ? -48.285 -12.685 61.140 1.00 97.44 193 ARG A O 1
ATOM 1537 N N . GLU A 1 194 ? -47.887 -12.297 58.957 1.00 97.69 194 GLU A N 1
ATOM 1538 C CA . GLU A 1 194 ? -49.264 -11.934 58.624 1.00 97.69 194 GLU A CA 1
ATOM 1539 C C . GLU A 1 194 ? -50.213 -13.116 58.851 1.00 97.69 194 GLU A C 1
ATOM 1541 O O . GLU A 1 194 ? -51.213 -12.977 59.555 1.00 97.69 194 GLU A O 1
ATOM 1546 N N . GLN A 1 195 ? -49.847 -14.298 58.351 1.00 97.69 195 GLN A N 1
ATOM 1547 C CA . GLN A 1 195 ? -50.620 -15.525 58.522 1.00 97.69 195 GLN A CA 1
ATOM 1548 C C . GLN A 1 195 ? -50.788 -15.898 59.999 1.00 97.69 195 GLN A C 1
ATOM 1550 O O . GLN A 1 195 ? -51.904 -16.145 60.448 1.00 97.69 195 GLN A O 1
ATOM 1555 N N . ASN A 1 196 ? -49.709 -15.863 60.790 1.00 97.69 196 ASN A N 1
ATOM 1556 C CA . ASN A 1 196 ? -49.786 -16.144 62.225 1.00 97.69 196 ASN A CA 1
ATOM 1557 C C . ASN A 1 196 ? -50.708 -15.157 62.959 1.00 97.69 196 ASN A C 1
ATOM 1559 O O . ASN A 1 196 ? -51.465 -15.549 63.848 1.00 97.69 196 ASN A O 1
ATOM 1563 N N . THR A 1 197 ? -50.656 -13.878 62.580 1.00 97.19 197 THR A N 1
ATOM 1564 C CA . THR A 1 197 ? -51.520 -12.840 63.156 1.00 97.19 197 THR A CA 1
ATOM 1565 C C . THR A 1 197 ? -52.983 -13.100 62.808 1.00 97.19 197 THR A C 1
ATOM 1567 O O . THR A 1 197 ? -53.831 -13.048 63.698 1.00 97.19 197 THR A O 1
ATOM 1570 N N . ARG A 1 198 ? -53.272 -13.455 61.551 1.00 97.19 198 ARG A N 1
ATOM 1571 C CA . ARG A 1 198 ? -54.615 -13.817 61.082 1.00 97.19 198 ARG A CA 1
ATOM 1572 C C . ARG A 1 198 ? -55.165 -15.033 61.834 1.00 97.19 198 ARG A C 1
ATOM 1574 O O . ARG A 1 198 ? -56.206 -14.927 62.466 1.00 97.19 198 ARG A O 1
ATOM 1581 N N . GLU A 1 199 ? -54.398 -16.116 61.934 1.00 97.44 199 GLU A N 1
ATOM 1582 C CA . GLU A 1 199 ? -54.792 -17.319 62.688 1.00 97.44 199 GLU A CA 1
ATOM 1583 C C . GLU A 1 199 ? -55.012 -17.065 64.189 1.00 97.44 199 GLU A C 1
ATOM 1585 O O . GLU A 1 199 ? -55.787 -17.766 64.848 1.00 97.44 199 GLU A O 1
ATOM 1590 N N . ARG A 1 200 ? -54.283 -16.114 64.789 1.00 97.19 200 ARG A N 1
ATOM 1591 C CA . ARG A 1 200 ? -54.512 -15.707 66.186 1.00 97.19 200 ARG A CA 1
ATOM 1592 C C . ARG A 1 200 ? -55.804 -14.908 66.327 1.00 97.19 200 ARG A C 1
ATOM 1594 O O . ARG A 1 200 ? -56.523 -15.134 67.299 1.00 97.19 200 ARG A O 1
ATOM 1601 N N . MET A 1 201 ? -56.090 -14.013 65.383 1.00 96.94 201 MET A N 1
ATOM 1602 C CA . MET A 1 201 ? -57.343 -13.258 65.339 1.00 96.94 201 MET A CA 1
ATOM 1603 C C . MET A 1 201 ? -58.543 -14.185 65.153 1.00 96.94 201 MET A C 1
ATOM 1605 O O . MET A 1 201 ? -59.476 -14.098 65.944 1.00 96.94 201 MET A O 1
ATOM 1609 N N . ASP A 1 202 ? -58.472 -15.139 64.223 1.00 97.62 202 ASP A N 1
ATOM 1610 C CA . ASP A 1 202 ? -59.546 -16.111 63.981 1.00 97.62 202 ASP A CA 1
ATOM 1611 C C . ASP A 1 202 ? -59.849 -16.934 65.247 1.00 97.62 202 ASP A C 1
ATOM 1613 O O . ASP A 1 202 ? -61.001 -17.092 65.651 1.00 97.62 202 ASP A O 1
ATOM 1617 N N . ARG 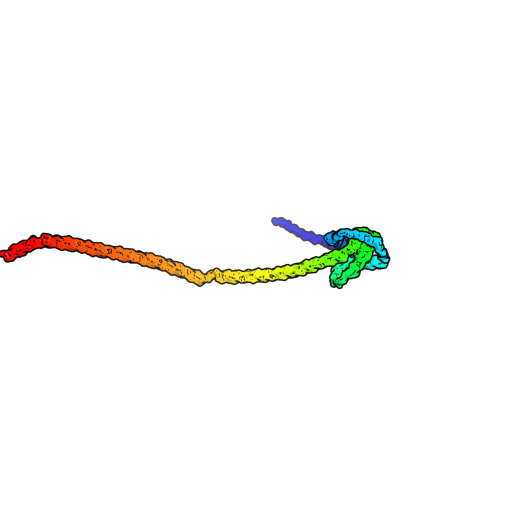A 1 203 ? -58.804 -17.401 65.950 1.00 97.25 203 ARG A N 1
ATOM 1618 C CA . ARG A 1 203 ? -58.954 -18.117 67.232 1.00 97.25 203 ARG A CA 1
ATOM 1619 C C . ARG A 1 203 ? -59.583 -17.254 68.325 1.00 97.25 203 ARG A C 1
ATOM 1621 O O . ARG A 1 203 ? -60.409 -17.747 69.094 1.00 97.25 203 ARG A O 1
ATOM 1628 N N . LEU A 1 204 ? -59.182 -15.986 68.423 1.00 97.12 204 LEU A N 1
ATOM 1629 C CA . LEU A 1 204 ? -59.771 -15.041 69.374 1.00 97.12 204 LEU A CA 1
ATOM 1630 C C . LEU A 1 204 ? -61.234 -14.752 69.040 1.00 97.12 204 LEU A C 1
ATOM 1632 O O . LEU A 1 204 ? -62.055 -14.686 69.954 1.00 97.12 204 LEU A O 1
ATOM 1636 N N . GLU A 1 205 ? -61.574 -14.623 67.761 1.00 97.25 205 GLU A N 1
ATOM 1637 C CA . GLU A 1 205 ? -62.941 -14.400 67.305 1.00 97.25 205 GLU A CA 1
ATOM 1638 C C . GLU A 1 205 ? -63.842 -15.589 67.658 1.00 97.25 205 GLU A C 1
ATOM 1640 O O . GLU A 1 205 ? -64.900 -15.389 68.256 1.00 97.25 205 GLU A O 1
ATOM 1645 N N . VAL A 1 206 ? -63.401 -16.822 67.377 1.00 97.12 206 VAL 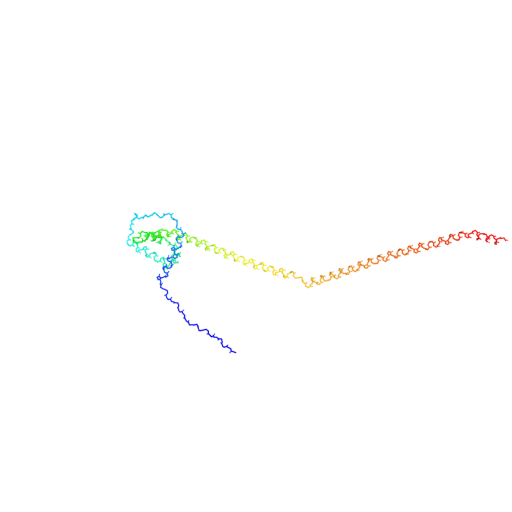A N 1
ATOM 1646 C CA . VAL A 1 206 ? -64.124 -18.048 67.762 1.00 97.12 206 VAL A CA 1
ATOM 1647 C C . VAL A 1 206 ? -64.357 -18.086 69.273 1.00 97.12 206 VAL A C 1
ATOM 1649 O O . VAL A 1 206 ? -65.498 -18.205 69.715 1.00 97.12 206 VAL A O 1
ATOM 1652 N N . ARG A 1 207 ? -63.306 -17.885 70.078 1.00 96.06 207 ARG A N 1
ATOM 1653 C CA . ARG A 1 207 ? -63.419 -17.892 71.545 1.00 96.06 207 ARG A CA 1
ATOM 1654 C C . ARG A 1 207 ? -64.339 -16.785 72.068 1.00 96.06 207 ARG A C 1
ATOM 1656 O O . ARG A 1 207 ? -65.067 -16.988 73.035 1.00 96.06 207 ARG A O 1
ATOM 1663 N N . THR A 1 208 ? -64.320 -15.612 71.439 1.00 95.44 208 THR A N 1
ATOM 1664 C CA . THR A 1 208 ? -65.205 -14.496 71.801 1.00 95.44 208 THR A CA 1
ATOM 1665 C C . THR A 1 208 ? -66.660 -14.835 71.487 1.00 95.44 208 THR A C 1
ATOM 1667 O O . THR A 1 208 ? -67.524 -14.624 72.335 1.00 95.44 208 THR A O 1
ATOM 1670 N N . LYS A 1 209 ? -66.938 -15.420 70.313 1.00 95.88 209 LYS A N 1
ATOM 1671 C CA . LYS A 1 209 ? -68.280 -15.899 69.945 1.00 95.88 209 LYS A CA 1
ATOM 1672 C C . LYS A 1 209 ? -68.789 -16.964 70.920 1.00 95.88 209 LYS A C 1
ATOM 1674 O O . LYS A 1 209 ? -69.933 -16.875 71.353 1.00 95.88 209 LYS A O 1
ATOM 1679 N N . GLU A 1 210 ? -67.945 -17.915 71.323 1.00 94.56 210 GLU A N 1
ATOM 1680 C CA . GLU A 1 210 ? -68.284 -18.928 72.336 1.00 94.56 210 GLU A CA 1
ATOM 1681 C C . GLU A 1 210 ? -68.620 -18.306 73.701 1.00 94.56 210 GLU A C 1
ATOM 1683 O O . GLU A 1 210 ? -69.608 -18.688 74.328 1.00 94.56 210 GLU A O 1
ATOM 1688 N N . LEU A 1 211 ? -67.834 -17.326 74.162 1.00 92.62 211 LEU A N 1
ATOM 1689 C CA . LEU A 1 211 ? -68.100 -16.615 75.419 1.00 92.62 211 LEU A CA 1
ATOM 1690 C C . LEU A 1 211 ? -69.408 -15.815 75.365 1.00 92.62 211 LEU A C 1
ATOM 1692 O O . LEU A 1 211 ? -70.166 -15.825 76.332 1.00 92.62 211 LEU A O 1
ATOM 1696 N N . ILE A 1 212 ? -69.692 -15.151 74.240 1.00 93.81 212 ILE A N 1
ATOM 1697 C CA . ILE A 1 212 ? -70.960 -14.441 74.027 1.00 93.81 212 ILE A CA 1
ATOM 1698 C C . ILE A 1 212 ? -72.132 -15.427 74.049 1.00 93.81 212 ILE A C 1
ATOM 1700 O O . ILE A 1 212 ? -73.134 -15.154 74.703 1.00 93.81 212 ILE A O 1
ATOM 1704 N N . ALA A 1 213 ? -72.006 -16.582 73.389 1.00 93.06 213 ALA A N 1
ATOM 1705 C CA . ALA A 1 213 ? -73.053 -17.602 73.366 1.00 93.06 213 ALA A CA 1
ATOM 1706 C C . ALA A 1 213 ? -73.361 -18.172 74.763 1.00 93.06 213 ALA A C 1
ATOM 1708 O O . ALA A 1 213 ? -74.515 -18.468 75.053 1.00 93.06 213 ALA A O 1
ATOM 1709 N N . ARG A 1 214 ? -72.355 -18.275 75.643 1.00 91.69 214 ARG A N 1
ATOM 1710 C CA . ARG A 1 214 ? -72.509 -18.731 77.040 1.00 91.69 214 ARG A CA 1
ATOM 1711 C C . ARG A 1 214 ? -72.970 -17.645 78.016 1.00 91.69 214 ARG A C 1
ATOM 1713 O O . ARG A 1 214 ? -73.270 -17.949 79.166 1.00 91.69 214 ARG A O 1
ATOM 1720 N N . ARG A 1 215 ? -73.036 -16.380 77.589 1.00 90.06 215 ARG A N 1
ATOM 1721 C CA . ARG A 1 215 ? -73.455 -15.247 78.432 1.00 90.06 215 ARG A CA 1
ATOM 1722 C C . ARG A 1 215 ? -74.809 -15.470 79.133 1.00 90.06 215 ARG A C 1
ATOM 1724 O O . ARG A 1 215 ? -74.856 -15.231 80.334 1.00 90.06 215 ARG A O 1
ATOM 1731 N N . PRO A 1 216 ? -75.869 -15.981 78.470 1.00 88.94 216 PRO A N 1
ATOM 1732 C CA . PRO A 1 216 ? -77.165 -16.179 79.123 1.00 88.94 216 PRO A CA 1
ATOM 1733 C C . P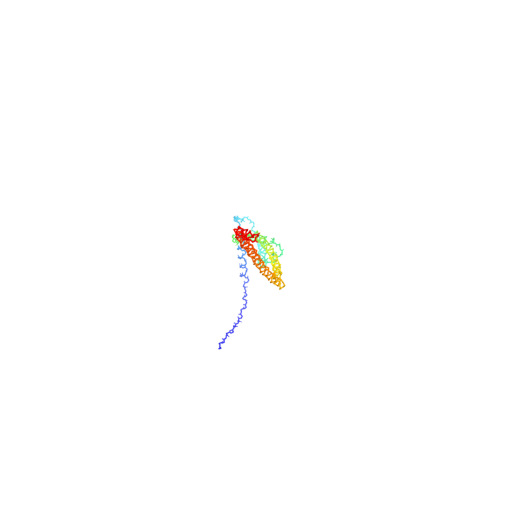RO A 1 216 ? -77.111 -17.195 80.270 1.00 88.94 216 PRO A C 1
ATOM 1735 O O . PRO A 1 216 ? -77.758 -17.000 81.293 1.00 88.94 216 PRO A O 1
ATOM 1738 N N . GLU A 1 217 ? -76.321 -18.264 80.112 1.00 88.06 217 GLU A N 1
ATOM 1739 C CA . GLU A 1 217 ? -76.116 -19.284 81.149 1.00 88.06 217 GLU A CA 1
ATOM 1740 C C . GLU A 1 217 ? -75.380 -18.695 82.358 1.00 88.06 217 GLU A C 1
ATOM 1742 O O . GLU A 1 217 ? -75.733 -18.978 83.500 1.00 88.06 217 GLU A O 1
ATOM 1747 N N . ILE A 1 218 ? -74.387 -17.835 82.116 1.00 80.88 218 ILE A N 1
ATOM 1748 C CA . ILE A 1 218 ? -73.641 -17.137 83.171 1.00 80.88 218 ILE A CA 1
ATOM 1749 C C . ILE A 1 218 ? -74.551 -16.149 83.915 1.00 80.88 218 ILE A C 1
ATOM 1751 O O . ILE A 1 218 ? -74.596 -16.176 85.142 1.00 80.88 218 ILE A O 1
ATOM 1755 N N . ASP A 1 219 ? -75.320 -15.334 83.188 1.00 87.88 219 ASP A N 1
ATOM 1756 C CA . ASP A 1 219 ? -76.236 -14.348 83.776 1.00 87.88 219 ASP A CA 1
ATOM 1757 C C . ASP A 1 219 ? -77.355 -15.021 84.606 1.00 87.88 219 ASP A C 1
ATOM 1759 O O . ASP A 1 219 ? -77.871 -14.440 85.564 1.00 87.88 219 ASP A O 1
ATOM 1763 N N . GLU A 1 220 ? -77.755 -16.246 84.248 1.00 84.56 220 GLU A N 1
ATOM 1764 C CA . GLU A 1 220 ? -78.687 -17.069 85.029 1.00 84.56 220 GLU A CA 1
ATOM 1765 C C . GLU A 1 220 ? -78.040 -17.612 86.313 1.00 84.56 220 GLU A C 1
ATOM 1767 O O . GLU A 1 220 ? -78.636 -17.503 87.386 1.00 84.56 220 GLU A O 1
ATOM 1772 N N . ILE A 1 221 ? -76.808 -18.131 86.237 1.00 84.38 221 ILE A N 1
ATOM 1773 C CA . ILE A 1 221 ? -76.046 -18.572 87.419 1.00 84.38 221 ILE A CA 1
ATOM 1774 C C . ILE A 1 221 ? -75.849 -17.411 88.401 1.00 84.38 221 ILE A C 1
ATOM 1776 O O . ILE A 1 221 ? -76.004 -17.595 89.609 1.00 84.38 221 ILE A O 1
ATOM 1780 N N . ASP A 1 222 ? -75.528 -16.217 87.904 1.00 84.19 222 ASP A N 1
ATOM 1781 C CA . ASP A 1 222 ? -75.333 -15.037 88.747 1.00 84.19 222 ASP A CA 1
ATOM 1782 C C . ASP A 1 222 ? -76.642 -14.578 89.405 1.00 84.19 222 ASP A C 1
ATOM 1784 O O . ASP A 1 222 ? -76.638 -14.252 90.594 1.00 84.19 222 ASP A O 1
ATOM 1788 N N . ARG A 1 223 ? -77.780 -14.637 88.693 1.00 83.62 223 ARG A N 1
ATOM 1789 C CA . ARG A 1 223 ? -79.104 -14.385 89.291 1.00 83.62 223 ARG A CA 1
ATOM 1790 C C . ARG A 1 223 ? -79.424 -15.374 90.410 1.00 83.62 223 ARG A C 1
ATOM 1792 O O . ARG A 1 223 ? -79.890 -14.950 91.461 1.00 83.62 223 ARG A O 1
ATOM 1799 N N . GLN A 1 224 ? -79.127 -16.660 90.230 1.00 81.06 224 GLN A N 1
ATOM 1800 C CA . GLN A 1 224 ? -79.362 -17.685 91.256 1.00 81.06 224 GLN A CA 1
ATOM 1801 C C . GLN A 1 224 ? -78.504 -17.507 92.517 1.00 81.06 224 GLN A C 1
ATOM 1803 O O . GLN A 1 224 ? -78.880 -18.004 93.570 1.00 81.06 224 GLN A O 1
ATOM 1808 N N . ARG A 1 225 ? -77.366 -16.805 92.438 1.00 76.44 225 ARG A N 1
ATOM 1809 C CA . ARG A 1 225 ? -76.499 -16.521 93.598 1.00 76.44 225 ARG A CA 1
ATOM 1810 C C . ARG A 1 225 ? -76.896 -15.271 94.388 1.00 76.44 225 ARG A C 1
ATOM 1812 O O . ARG A 1 225 ? -76.327 -15.041 95.451 1.00 76.44 225 ARG A O 1
ATOM 1819 N N . GLN A 1 226 ? -77.793 -14.442 93.855 1.00 70.56 226 GLN A N 1
ATOM 1820 C CA . GLN A 1 226 ? -78.228 -13.185 94.480 1.00 70.56 226 GLN A CA 1
ATOM 1821 C C . GLN A 1 226 ? -79.568 -13.294 95.233 1.00 70.56 226 GLN A C 1
ATOM 1823 O O . GLN A 1 226 ? -79.986 -12.310 95.843 1.00 70.56 226 GLN A O 1
ATOM 1828 N N . PHE A 1 227 ? -80.211 -14.465 95.221 1.00 51.75 227 PHE A N 1
ATOM 1829 C CA . PHE A 1 227 ? -81.386 -14.815 96.032 1.00 51.75 227 PHE A CA 1
ATOM 1830 C C . PHE A 1 227 ? -81.016 -15.851 97.097 1.00 51.75 227 PHE A C 1
ATOM 1832 O O . PHE A 1 227 ? -81.713 -15.877 98.136 1.00 51.75 227 PHE A O 1
#